Protein AF-0000000086062932 (afdb_homodimer)

pLDDT: mean 90.46, std 15.17, range [28.14, 98.88]

InterPro domains:
  IPR045397 Toxin TumE-like [PF20126] (29-138)

Nearest PDB structures (foldseek):
  3a0o-assembly1_A  TM=5.050E-01  e=3.429E+00  Agrobacterium fabrum str. C58
  3a0o-assembly1_A  TM=5.053E-01  e=3.429E+00  Agrobacterium fabrum str. C58

Foldseek 3Di:
DPPPPDPPPPPVDFAFDLVLLVVLQVVVVVDPQWDHKAFPPHPVDGPWIKTWGDPVLAPPQWDTWIWIKTAGPVLWIKIKIWTDGPPDIAIKIWTADDDPPDHRTWIQHIRPSDDTDDDPDDRDSVSVSVVVVVVVVVVRVVRVVVVVVVD/DPPPPDPPPPPVDFAFDLVLLVVLQVVVVVDPQWDHKAFPPHPVDGPWIKTWGDPVLAPPQWDTWIWIKTAGPVLWIKIKIWTDGPPDIAIKIWTADDDPPDHRTWIQHIRPSDDTDDDPDDRDSVSVSVVVVVVVVVVRVVRVVVVVVVD

Sequence (302 aa):
MPDETLPDDVPAGGRLDRTTMRTLGRRAATHPLVDSWAFEPDSISPRSLVISLDATAYPDAVDTARIDIHWFVTNDYYVHYIETRGTSRYQCRWDRHPKTDAPRTHVHPPPDAGDAEPSPLGSHHLDVLFTVLDHVSGRVETLHDEVGSSGMPDETLPDDVPAGGRLDRTTMRTLGRRAATHPLVDSWAFEPDSISPRSLVISLDATAYPDAVDTARIDIHWFVTNDYYVHYIETRGTSRYQCRWDRHPKTDAPRTHVHPPPDAGDAEPSPLGSHHLDVLFTVLDHVSGRVETLHDEVGSSG

Solvent-accessible surface area (backbone atoms only — not comparable to full-atom values): 16550 Å² total; per-residue (Å²): 127,81,75,79,63,64,60,91,78,48,71,92,69,68,58,67,27,63,69,59,47,50,50,50,42,60,57,46,56,38,34,88,58,36,66,43,61,45,42,34,88,31,82,87,62,56,71,33,38,37,36,35,40,40,47,85,71,42,56,84,72,44,65,45,40,35,36,41,36,41,45,27,71,86,50,30,35,40,39,36,39,42,33,35,33,87,93,44,67,42,24,30,33,42,38,28,47,92,47,95,87,47,66,42,30,25,27,16,47,69,52,73,37,52,73,75,39,85,41,92,63,76,63,50,65,66,61,50,52,51,53,50,51,50,51,49,53,52,49,43,52,52,53,46,49,56,55,60,65,71,100,128,81,75,78,62,63,58,91,77,49,72,93,72,69,59,69,28,62,70,59,49,50,51,51,42,61,56,44,54,39,35,88,59,36,66,43,62,46,42,32,87,32,82,88,62,57,71,32,36,35,35,37,39,38,47,86,72,41,56,85,72,45,66,44,39,36,36,40,36,42,46,28,68,86,50,32,34,39,39,36,40,43,33,34,35,88,94,44,66,41,24,30,32,42,39,28,47,93,47,95,87,48,65,42,30,26,28,16,46,70,52,73,37,51,74,76,39,84,41,90,63,77,64,53,64,66,61,49,52,50,52,52,52,50,53,48,52,52,49,45,52,53,53,46,51,57,54,61,66,72,102

Structure (mmCIF, N/CA/C/O backbone):
data_AF-0000000086062932-model_v1
#
loop_
_entity.id
_entity.type
_entity.pdbx_description
1 polymer 'Uncharacterized protein'
#
loop_
_atom_site.group_PDB
_atom_site.id
_atom_site.type_symbol
_atom_site.label_atom_id
_atom_site.label_alt_id
_atom_site.label_comp_id
_atom_site.label_asym_id
_atom_site.label_entity_id
_atom_site.label_seq_id
_atom_site.pdbx_PDB_ins_code
_atom_site.Cartn_x
_atom_site.Cartn_y
_atom_site.Cartn_z
_atom_site.occupancy
_atom_site.B_iso_or_equiv
_atom_site.auth_seq_id
_atom_site.auth_comp_id
_atom_site.auth_asym_id
_atom_site.auth_atom_id
_atom_site.pdbx_PDB_model_num
ATOM 1 N N . MET A 1 1 ? -1.755 -34.25 1.972 1 28.23 1 MET A N 1
ATOM 2 C CA . MET A 1 1 ? -1.734 -32.844 1.504 1 28.23 1 MET A CA 1
ATOM 3 C C . MET A 1 1 ? -0.396 -32.531 0.854 1 28.23 1 MET A C 1
ATOM 5 O O . MET A 1 1 ? 0.661 -32.781 1.438 1 28.23 1 MET A O 1
ATOM 9 N N . PRO A 1 2 ? -0.222 -32.562 -0.472 1 34.81 2 PRO A N 1
ATOM 10 C CA . PRO A 1 2 ? 1.111 -32.5 -1.075 1 34.81 2 PRO A CA 1
ATOM 11 C C . PRO A 1 2 ? 1.935 -31.328 -0.567 1 34.81 2 PRO A C 1
ATOM 13 O O . PRO A 1 2 ? 1.372 -30.312 -0.158 1 34.81 2 PRO A O 1
ATOM 16 N N . ASP A 1 3 ? 2.938 -31.562 0.188 1 34.97 3 ASP A N 1
ATOM 17 C CA . ASP A 1 3 ? 3.975 -30.578 0.488 1 34.97 3 ASP A CA 1
ATOM 18 C C . ASP A 1 3 ? 4.207 -29.641 -0.698 1 34.97 3 ASP A C 1
ATOM 20 O O . ASP A 1 3 ? 4.617 -30.078 -1.771 1 34.97 3 ASP A O 1
ATOM 24 N N . GLU A 1 4 ? 3.266 -28.812 -1.006 1 41.59 4 GLU A N 1
ATOM 25 C CA . GLU A 1 4 ? 3.531 -27.859 -2.082 1 41.59 4 GLU A CA 1
ATOM 26 C C . GLU A 1 4 ? 4.969 -27.344 -2.025 1 41.59 4 GLU A C 1
ATOM 28 O O . GLU A 1 4 ? 5.312 -26.547 -1.155 1 41.59 4 GLU A O 1
ATOM 33 N N . THR A 1 5 ? 5.922 -28.203 -2.209 1 42.69 5 THR A N 1
ATOM 34 C CA . THR A 1 5 ? 7.352 -27.969 -2.352 1 42.69 5 THR A CA 1
ATOM 35 C C . THR A 1 5 ? 7.613 -26.672 -3.115 1 42.69 5 THR A C 1
ATOM 37 O O . THR A 1 5 ? 6.91 -26.359 -4.078 1 42.69 5 THR A O 1
ATOM 40 N N . LEU A 1 6 ? 8.109 -25.641 -2.42 1 54.06 6 LEU A N 1
ATOM 41 C CA . LEU A 1 6 ? 8.664 -24.531 -3.18 1 54.06 6 LEU A CA 1
ATOM 42 C C . LEU A 1 6 ? 9.188 -25 -4.531 1 54.06 6 LEU A C 1
ATOM 44 O O . LEU A 1 6 ? 9.586 -26.156 -4.68 1 54.06 6 LEU A O 1
ATOM 48 N N . PRO A 1 7 ? 8.75 -24.359 -5.504 1 52.78 7 PRO A N 1
ATOM 49 C CA . PRO A 1 7 ? 9.336 -24.812 -6.77 1 52.78 7 PRO A CA 1
ATOM 50 C C . PRO A 1 7 ? 10.805 -25.203 -6.625 1 52.78 7 PRO A C 1
ATOM 52 O O . PRO A 1 7 ? 11.492 -24.734 -5.723 1 52.78 7 PRO A O 1
ATOM 55 N N . ASP A 1 8 ? 11.109 -26.312 -7.086 1 49.41 8 ASP A N 1
ATOM 56 C CA . ASP A 1 8 ? 12.453 -26.875 -7.094 1 49.41 8 ASP A CA 1
ATOM 57 C C . ASP A 1 8 ? 13.516 -25.781 -7.09 1 49.41 8 ASP A C 1
ATOM 59 O O . ASP A 1 8 ? 14.633 -26 -6.621 1 49.41 8 ASP A O 1
ATOM 63 N N . ASP A 1 9 ? 13.156 -24.547 -7.473 1 49.75 9 ASP A N 1
ATOM 64 C CA . ASP A 1 9 ? 14.195 -23.531 -7.633 1 49.75 9 ASP A CA 1
ATOM 65 C C . ASP A 1 9 ? 14.203 -22.562 -6.453 1 49.75 9 ASP A C 1
ATOM 67 O O . ASP A 1 9 ? 14.789 -21.484 -6.535 1 49.75 9 ASP A O 1
ATOM 71 N N . VAL A 1 10 ? 13.281 -22.766 -5.57 1 54.44 10 VAL A N 1
ATOM 72 C CA . VAL A 1 10 ? 13.391 -21.906 -4.395 1 54.44 10 VAL A CA 1
ATOM 73 C C . VAL A 1 10 ? 14.664 -22.25 -3.621 1 54.44 10 VAL A C 1
ATOM 75 O O . VAL A 1 10 ? 14.859 -23.391 -3.223 1 54.44 10 VAL A O 1
ATOM 78 N N . PRO A 1 11 ? 15.562 -21.438 -3.66 1 52.44 11 PRO A N 1
ATOM 79 C CA . PRO A 1 11 ? 16.766 -21.812 -2.9 1 52.44 11 PRO A CA 1
ATOM 80 C C . PRO A 1 11 ? 16.453 -22.203 -1.46 1 52.44 11 PRO A C 1
ATOM 82 O O . PRO A 1 11 ? 15.734 -21.484 -0.758 1 52.44 11 PRO A O 1
ATOM 85 N N . ALA A 1 12 ? 16.234 -23.547 -1.084 1 53.69 12 ALA A N 1
ATOM 86 C CA . ALA A 1 12 ? 15.977 -24.234 0.176 1 53.69 12 ALA A CA 1
ATOM 87 C C . ALA A 1 12 ? 16.609 -23.5 1.349 1 53.69 12 ALA A C 1
ATOM 89 O O . ALA A 1 12 ? 16.266 -23.734 2.506 1 53.69 12 ALA A O 1
ATOM 90 N N . GLY A 1 13 ? 17.234 -22.312 1.011 1 64.56 13 GLY A N 1
ATOM 91 C CA . GLY A 1 13 ? 18.078 -22.016 2.158 1 64.56 13 GLY A CA 1
ATOM 92 C C . GLY A 1 13 ? 18 -20.578 2.605 1 64.56 13 GLY A C 1
ATOM 93 O O . GLY A 1 13 ? 18.719 -20.156 3.521 1 64.56 13 GLY A O 1
ATOM 94 N N . GLY A 1 14 ? 17.125 -19.719 1.958 1 81.88 14 GLY A N 1
ATOM 95 C CA . GLY A 1 14 ? 17.25 -18.359 2.447 1 81.88 14 GLY A CA 1
ATOM 96 C C . GLY A 1 14 ? 16.344 -18.062 3.633 1 81.88 14 GLY A C 1
ATOM 97 O O . GLY A 1 14 ? 15.297 -18.703 3.795 1 81.88 14 GLY A O 1
ATOM 98 N N . ARG A 1 15 ? 16.766 -17.312 4.598 1 93.25 15 ARG A N 1
ATOM 99 C CA . ARG A 1 15 ? 15.992 -16.891 5.758 1 93.25 15 ARG A CA 1
ATOM 100 C C . ARG A 1 15 ? 14.812 -16.016 5.336 1 93.25 15 ARG A C 1
ATOM 102 O O . ARG A 1 15 ? 14.992 -15 4.668 1 93.25 15 ARG A O 1
ATOM 109 N N . LEU A 1 16 ? 13.625 -16.438 5.707 1 96.25 16 LEU A N 1
ATOM 110 C CA . LEU A 1 16 ? 12.43 -15.656 5.43 1 96.25 16 LEU A CA 1
ATOM 111 C C . LEU A 1 16 ? 12.438 -14.344 6.211 1 96.25 16 LEU A C 1
ATOM 113 O O . LEU A 1 16 ? 12.867 -14.312 7.363 1 96.25 16 LEU A O 1
ATOM 117 N N . ASP A 1 17 ? 11.992 -13.328 5.637 1 97.38 17 ASP A N 1
ATOM 118 C CA . ASP A 1 17 ? 11.789 -12.047 6.305 1 97.38 17 ASP A CA 1
ATOM 119 C C . ASP A 1 17 ? 10.367 -11.93 6.855 1 97.38 17 ASP A C 1
ATOM 121 O O . ASP A 1 17 ? 9.492 -11.352 6.215 1 97.38 17 ASP A O 1
ATOM 125 N N . ARG A 1 18 ? 10.188 -12.344 8.047 1 97.12 18 ARG A N 1
ATOM 126 C CA . ARG A 1 18 ? 8.867 -12.422 8.664 1 97.12 18 ARG A CA 1
ATOM 127 C C . ARG A 1 18 ? 8.258 -11.039 8.836 1 97.12 18 ARG A C 1
ATOM 129 O O . ARG A 1 18 ? 7.047 -10.867 8.672 1 97.12 18 ARG A O 1
ATOM 136 N N . THR A 1 19 ? 9.062 -10.125 9.188 1 96.75 19 THR A N 1
ATOM 137 C CA . THR A 1 19 ? 8.578 -8.766 9.398 1 96.75 19 THR A CA 1
ATOM 138 C C . THR A 1 19 ? 7.984 -8.195 8.117 1 96.75 19 THR A C 1
ATOM 140 O O . THR A 1 19 ? 6.879 -7.645 8.133 1 96.75 19 THR A O 1
ATOM 143 N N . THR A 1 20 ? 8.688 -8.352 7.012 1 97.62 20 THR A N 1
ATOM 144 C CA . THR A 1 20 ? 8.195 -7.883 5.719 1 97.62 20 THR A CA 1
ATOM 145 C C . THR A 1 20 ? 6.926 -8.633 5.32 1 97.62 20 THR A C 1
ATOM 147 O O . THR A 1 20 ? 5.969 -8.023 4.836 1 97.62 20 THR A O 1
ATOM 150 N N . MET A 1 21 ? 6.914 -9.883 5.523 1 98.38 21 MET A N 1
ATOM 151 C CA . MET A 1 21 ? 5.742 -10.68 5.172 1 98.38 21 MET A CA 1
ATOM 152 C C . MET A 1 21 ? 4.52 -10.234 5.965 1 98.38 21 MET A C 1
ATOM 154 O O . MET A 1 21 ? 3.414 -10.156 5.422 1 98.38 21 ME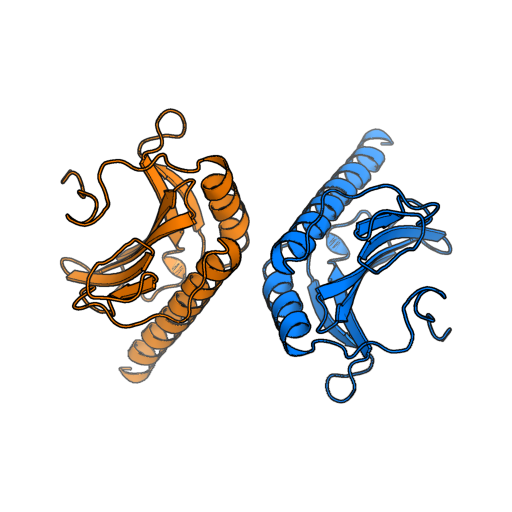T A O 1
ATOM 158 N N . ARG A 1 22 ? 4.719 -9.914 7.223 1 97.56 22 ARG A N 1
ATOM 159 C CA . ARG A 1 22 ? 3.623 -9.391 8.031 1 97.56 22 ARG A CA 1
ATOM 160 C C . ARG A 1 22 ? 3.123 -8.062 7.48 1 97.56 22 ARG A C 1
ATOM 162 O O . ARG A 1 22 ? 1.915 -7.828 7.41 1 97.56 22 ARG A O 1
ATOM 169 N N . THR A 1 23 ? 4.062 -7.266 7.094 1 97.12 23 THR A N 1
ATOM 170 C CA . THR A 1 23 ? 3.699 -5.992 6.484 1 97.12 23 THR A CA 1
ATOM 171 C C . THR A 1 23 ? 2.889 -6.215 5.211 1 97.12 23 THR A C 1
ATOM 173 O O . THR A 1 23 ? 1.871 -5.555 4.992 1 97.12 23 THR A O 1
ATOM 176 N N . LEU A 1 24 ? 3.305 -7.137 4.398 1 98.38 24 LEU A N 1
ATOM 177 C CA . LEU A 1 24 ? 2.598 -7.469 3.168 1 98.38 24 LEU A CA 1
ATOM 178 C C . LEU A 1 24 ? 1.172 -7.922 3.467 1 98.38 24 LEU A C 1
ATOM 180 O O . LEU A 1 24 ? 0.224 -7.473 2.818 1 98.38 24 LEU A O 1
ATOM 184 N N . GLY A 1 25 ? 1.035 -8.75 4.434 1 98.12 25 GLY A N 1
ATOM 185 C CA . GLY A 1 25 ? -0.288 -9.203 4.824 1 98.12 25 GLY A CA 1
ATOM 186 C C . GLY A 1 25 ? -1.2 -8.078 5.273 1 98.12 25 GLY A C 1
ATOM 187 O O . GLY A 1 25 ? -2.342 -7.98 4.816 1 98.12 25 GLY A O 1
ATOM 188 N N . ARG A 1 26 ? -0.687 -7.254 6.129 1 95.69 26 ARG A N 1
ATOM 189 C CA . ARG A 1 26 ? -1.466 -6.141 6.66 1 95.69 26 ARG A CA 1
ATOM 190 C C . ARG A 1 26 ? -1.878 -5.184 5.547 1 95.69 26 ARG A C 1
ATOM 192 O O . ARG A 1 26 ? -3.01 -4.695 5.531 1 95.69 26 ARG A O 1
ATOM 199 N N . ARG A 1 27 ? -0.987 -4.965 4.645 1 96.56 27 ARG A N 1
ATOM 200 C CA . ARG A 1 27 ? -1.291 -4.055 3.545 1 96.56 27 ARG A CA 1
ATOM 201 C C . ARG A 1 27 ? -2.27 -4.688 2.562 1 96.56 27 ARG A C 1
ATOM 203 O O . ARG A 1 27 ? -3.176 -4.02 2.061 1 96.56 27 ARG A O 1
ATOM 210 N N . ALA A 1 28 ? -2.102 -5.906 2.312 1 97.44 28 ALA A N 1
ATOM 211 C CA . ALA A 1 28 ? -3.014 -6.625 1.427 1 97.44 28 ALA A CA 1
ATOM 212 C C . ALA A 1 28 ? -4.445 -6.57 1.951 1 97.44 28 ALA A C 1
ATOM 214 O O . ALA A 1 28 ? -5.395 -6.461 1.171 1 97.44 28 ALA A O 1
ATOM 215 N N . ALA A 1 29 ? -4.617 -6.582 3.227 1 94.44 29 ALA A N 1
ATOM 216 C CA . ALA A 1 29 ? -5.926 -6.652 3.871 1 94.44 29 ALA A CA 1
ATOM 217 C C . ALA A 1 29 ? -6.766 -5.422 3.537 1 94.44 29 ALA A C 1
ATOM 219 O O . ALA A 1 29 ? -7.992 -5.449 3.656 1 94.44 29 ALA A O 1
ATOM 220 N N . THR A 1 30 ? -6.102 -4.391 3.123 1 87.94 30 THR A N 1
ATOM 221 C CA . THR A 1 30 ? -6.828 -3.168 2.805 1 87.94 30 THR A CA 1
ATOM 222 C C . THR A 1 30 ? -7.414 -3.236 1.397 1 87.94 30 THR A C 1
ATOM 224 O O . THR A 1 30 ? -8.273 -2.432 1.038 1 87.94 30 THR A O 1
ATOM 227 N N . HIS A 1 31 ? -7.004 -4.105 0.624 1 91.56 31 HIS A N 1
ATOM 228 C CA . HIS A 1 31 ? -7.473 -4.262 -0.749 1 91.56 31 HIS A CA 1
ATOM 229 C C . HIS A 1 31 ? -8.836 -4.938 -0.792 1 91.56 31 HIS A C 1
ATOM 231 O O . HIS A 1 31 ? -9.055 -5.945 -0.114 1 91.56 31 HIS A O 1
ATOM 237 N N . PRO A 1 32 ? -9.711 -4.535 -1.628 1 91.75 32 PRO A N 1
ATOM 238 C CA . PRO A 1 32 ? -11.086 -5.039 -1.621 1 91.75 32 PRO A CA 1
ATOM 239 C C . PRO A 1 32 ? -11.172 -6.512 -2.014 1 91.75 32 PRO A C 1
ATOM 241 O O . PRO A 1 32 ? -12.109 -7.203 -1.611 1 91.75 32 PRO A O 1
ATOM 244 N N . LEU A 1 33 ? -10.25 -6.98 -2.738 1 96.12 33 LEU A N 1
ATOM 245 C CA . LEU A 1 33 ? -10.305 -8.359 -3.201 1 96.12 33 LEU A CA 1
ATOM 246 C C . LEU A 1 33 ? -9.852 -9.32 -2.104 1 96.12 33 LEU A C 1
ATOM 248 O O . LEU A 1 33 ? -10.039 -10.531 -2.219 1 96.12 33 LEU A O 1
ATOM 252 N N . VAL A 1 34 ? -9.227 -8.812 -1.059 1 97.62 34 VAL A N 1
ATOM 253 C CA . VAL A 1 34 ? -8.594 -9.688 -0.076 1 97.62 34 VAL A CA 1
ATOM 254 C C . VAL A 1 34 ? -9.57 -9.984 1.062 1 97.62 34 VAL A C 1
ATOM 256 O O . VAL A 1 34 ? -10.148 -9.062 1.642 1 97.62 34 VAL A O 1
ATOM 259 N N . ASP A 1 35 ? -9.703 -11.234 1.271 1 98.31 35 ASP A N 1
ATOM 260 C CA . ASP A 1 35 ? -10.57 -11.68 2.357 1 98.31 35 ASP A CA 1
ATOM 261 C C . ASP A 1 35 ? -9.805 -11.773 3.674 1 98.31 35 ASP A C 1
ATOM 263 O O . ASP A 1 35 ? -10.281 -11.312 4.711 1 98.31 35 ASP A O 1
ATOM 267 N N . SER A 1 36 ? -8.648 -12.328 3.576 1 98.38 36 SER A N 1
ATOM 268 C CA . SER A 1 36 ? -7.84 -12.539 4.773 1 98.38 36 SER A CA 1
ATOM 269 C C . SER A 1 36 ? -6.391 -12.852 4.414 1 98.38 36 SER A C 1
ATOM 271 O O . SER A 1 36 ? -6.055 -12.992 3.238 1 98.38 36 SER A O 1
ATOM 273 N N . TRP A 1 37 ? -5.527 -12.867 5.449 1 98.62 37 TRP A N 1
ATOM 274 C CA . TRP A 1 37 ? -4.164 -13.359 5.277 1 98.62 37 TRP A CA 1
ATOM 275 C C . TRP A 1 37 ? -3.703 -14.133 6.512 1 98.62 37 TRP A C 1
ATOM 277 O O . TRP A 1 37 ? -4.211 -13.906 7.613 1 98.62 37 TRP A O 1
ATOM 287 N N . ALA A 1 38 ? -2.75 -15.055 6.266 1 98.75 38 ALA A N 1
ATOM 288 C CA . ALA A 1 38 ? -2.205 -15.828 7.379 1 98.75 38 ALA A CA 1
ATOM 289 C C . ALA A 1 38 ? -0.828 -16.391 7.035 1 98.75 38 ALA A C 1
ATOM 291 O O . ALA A 1 38 ? -0.519 -16.625 5.863 1 98.75 38 ALA A O 1
ATOM 292 N N . PHE A 1 39 ? -0.103 -16.562 8.055 1 98.19 39 PHE A N 1
ATOM 293 C CA . PHE A 1 39 ? 1.118 -17.344 7.91 1 98.19 39 PHE A CA 1
ATOM 294 C C . PHE A 1 39 ? 0.802 -18.828 7.863 1 98.19 39 PHE A C 1
ATOM 296 O O . PHE A 1 39 ? -0.059 -19.312 8.602 1 98.19 39 PHE A O 1
ATOM 303 N N . GLU A 1 40 ? 1.402 -19.516 7.008 1 96.88 40 GLU A N 1
ATOM 304 C CA . GLU A 1 40 ? 1.248 -20.969 6.93 1 96.88 40 GLU A CA 1
ATOM 305 C C . GLU A 1 40 ? 2.549 -21.672 7.289 1 96.88 40 GLU A C 1
ATOM 307 O O . GLU A 1 40 ? 3.631 -21.234 6.891 1 96.88 40 GLU A O 1
ATOM 312 N N . PRO A 1 41 ? 2.588 -22.734 7.984 1 96.06 41 PRO A N 1
ATOM 313 C CA . PRO A 1 41 ? 1.385 -23.391 8.5 1 96.06 41 PRO A CA 1
ATOM 314 C C . PRO A 1 41 ? 0.777 -22.656 9.695 1 96.06 41 PRO A C 1
ATOM 316 O O . PRO A 1 41 ? -0.396 -22.859 10.016 1 96.06 41 PRO A O 1
ATOM 319 N N . ASP A 1 42 ? 1.645 -21.859 10.43 1 94.44 42 ASP A N 1
ATOM 320 C CA . ASP A 1 42 ? 1.16 -21.062 11.547 1 94.44 42 ASP A CA 1
ATOM 321 C C . ASP A 1 42 ? 2.078 -19.875 11.812 1 94.44 42 ASP A C 1
ATOM 323 O O . ASP A 1 42 ? 3.119 -19.734 11.164 1 94.44 42 ASP A O 1
ATOM 327 N N . SER A 1 43 ? 1.626 -19.062 12.719 1 94.06 43 SER A N 1
ATOM 328 C CA . SER A 1 43 ? 2.373 -17.844 13 1 94.06 43 SER A CA 1
ATOM 329 C C . SER A 1 43 ? 3.645 -18.141 13.789 1 94.06 43 SER A C 1
ATOM 331 O O . SER A 1 43 ? 4.559 -17.312 13.836 1 94.06 43 SER A O 1
ATOM 333 N N . ILE A 1 44 ? 3.723 -19.219 14.367 1 93.94 44 ILE A N 1
ATOM 334 C CA . ILE A 1 44 ? 4.871 -19.594 15.195 1 93.94 44 ILE A CA 1
ATOM 335 C C . ILE A 1 44 ? 6.008 -20.094 14.297 1 93.94 44 ILE A C 1
ATOM 337 O O . ILE A 1 44 ? 7.172 -19.734 14.516 1 93.94 44 ILE A O 1
ATOM 341 N N . SER A 1 45 ? 5.656 -20.859 13.289 1 93.44 45 SER A N 1
ATOM 342 C CA . SER A 1 45 ? 6.625 -21.406 12.344 1 93.44 45 SER A CA 1
ATOM 343 C C . SER A 1 45 ? 6.219 -21.109 10.906 1 93.44 45 SER A C 1
ATOM 345 O O . SER A 1 45 ? 5.957 -22.031 10.133 1 93.44 45 SER A O 1
ATOM 347 N N . PRO A 1 46 ? 6.27 -19.906 10.617 1 94.69 46 PRO A N 1
ATOM 348 C CA . PRO A 1 46 ? 5.809 -19.516 9.273 1 94.69 46 PRO A CA 1
ATOM 349 C C . PRO A 1 46 ? 6.73 -20.031 8.172 1 94.69 46 PRO A C 1
ATOM 351 O O . PRO A 1 46 ? 7.953 -19.922 8.281 1 94.69 46 PRO A O 1
ATOM 354 N N . ARG A 1 47 ? 6.188 -20.562 7.203 1 94.12 47 ARG A N 1
ATOM 355 C CA . ARG A 1 47 ? 6.922 -20.969 6.008 1 94.12 47 ARG A CA 1
ATOM 356 C C . ARG A 1 47 ? 6.504 -20.125 4.801 1 94.12 47 ARG A C 1
ATOM 358 O O . ARG A 1 47 ? 7.242 -20.031 3.816 1 94.12 47 ARG A O 1
ATOM 365 N N . SER A 1 48 ? 5.301 -19.547 4.836 1 97.25 48 SER A N 1
ATOM 366 C CA . SER A 1 48 ? 4.805 -18.656 3.785 1 97.25 48 SER A CA 1
ATOM 367 C C . SER A 1 48 ? 3.713 -17.734 4.309 1 97.25 48 SER A C 1
ATOM 369 O O . SER A 1 48 ? 3.209 -17.922 5.418 1 97.25 48 SER A O 1
ATOM 371 N N . LEU A 1 49 ? 3.51 -16.672 3.59 1 98.69 49 LEU A N 1
ATOM 372 C CA . LEU A 1 49 ? 2.33 -15.828 3.738 1 98.69 49 LEU A CA 1
ATOM 373 C C . LEU A 1 49 ? 1.282 -16.17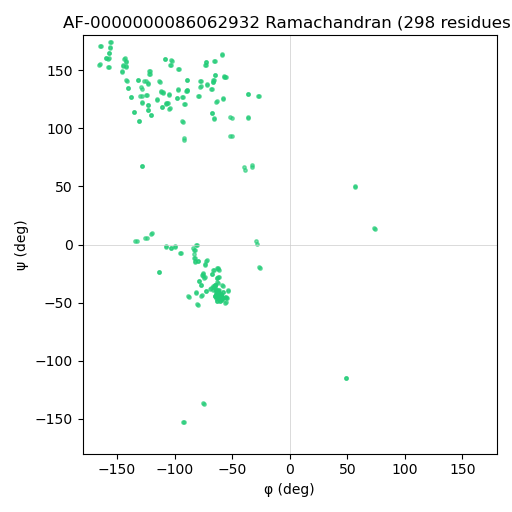2 2.684 1 98.69 49 LEU A C 1
ATOM 375 O O . LEU A 1 49 ? 1.584 -16.203 1.489 1 98.69 49 LEU A O 1
ATOM 379 N N . VAL A 1 50 ? 0.108 -16.438 3.154 1 98.81 50 VAL A N 1
ATOM 380 C CA . VAL A 1 50 ? -0.977 -16.75 2.227 1 98.81 50 VAL A CA 1
ATOM 381 C C . VAL A 1 50 ? -2.059 -15.672 2.324 1 98.81 50 VAL A C 1
ATOM 383 O O . VAL A 1 50 ? -2.557 -15.383 3.414 1 98.81 50 VAL A O 1
ATOM 386 N N . ILE A 1 51 ? -2.35 -15.117 1.245 1 98.88 51 ILE A N 1
ATOM 387 C CA . ILE A 1 51 ? -3.439 -14.156 1.112 1 98.88 51 ILE A CA 1
ATOM 388 C C . ILE A 1 51 ? -4.633 -14.82 0.426 1 98.88 51 ILE A C 1
ATOM 390 O O . ILE A 1 51 ? -4.535 -15.242 -0.729 1 98.88 51 ILE A O 1
ATOM 394 N N . SER A 1 52 ? -5.691 -14.891 1.134 1 98.88 52 SER A N 1
ATOM 395 C CA . SER A 1 52 ? -6.922 -15.445 0.573 1 98.88 52 SER A CA 1
ATOM 396 C C . SER A 1 52 ? -7.766 -14.359 -0.086 1 98.88 52 SER A C 1
ATOM 398 O O . SER A 1 52 ? -8.008 -13.305 0.507 1 98.88 52 SER A O 1
ATOM 400 N N . LEU A 1 53 ? -8.203 -14.656 -1.269 1 98.81 53 LEU A N 1
ATOM 401 C CA . LEU A 1 53 ? -9.016 -13.695 -2.006 1 98.81 53 LEU A CA 1
ATOM 402 C C . LEU A 1 53 ? -10.5 -14 -1.839 1 98.81 53 LEU A C 1
ATOM 404 O O . LEU A 1 53 ? -10.875 -15.156 -1.622 1 98.81 53 LEU A O 1
ATOM 408 N N . ASP A 1 54 ? -11.273 -13.016 -1.912 1 98.06 54 ASP A N 1
ATOM 409 C CA . ASP A 1 54 ? -12.719 -13.109 -1.726 1 98.06 54 ASP A CA 1
ATOM 410 C C . ASP A 1 54 ? -13.367 -13.891 -2.867 1 98.06 54 ASP A C 1
ATOM 412 O O . ASP A 1 54 ? -13.492 -13.375 -3.982 1 98.06 54 ASP A O 1
ATOM 416 N N . ALA A 1 55 ? -13.859 -14.953 -2.586 1 96.44 55 ALA A N 1
ATOM 417 C CA . ALA A 1 55 ? -14.453 -15.836 -3.59 1 96.44 55 ALA A CA 1
ATOM 418 C C . ALA A 1 55 ? -15.656 -15.172 -4.25 1 96.44 55 ALA A C 1
ATOM 420 O O . ALA A 1 55 ? -15.953 -15.43 -5.418 1 96.44 55 ALA A O 1
ATOM 421 N N . THR A 1 56 ? -16.328 -14.281 -3.5 1 97.12 56 THR A N 1
ATOM 422 C CA . THR A 1 56 ? -17.547 -13.664 -4.02 1 97.12 56 THR A CA 1
ATOM 423 C C . THR A 1 56 ? -17.219 -12.656 -5.109 1 97.12 56 THR A C 1
ATOM 425 O O . THR A 1 56 ? -18.094 -12.242 -5.867 1 97.12 56 THR A O 1
ATOM 428 N N . ALA A 1 57 ? -15.992 -12.352 -5.148 1 97.44 57 ALA A N 1
ATOM 429 C CA . ALA A 1 57 ? -15.562 -11.414 -6.184 1 97.44 57 ALA A CA 1
ATOM 430 C C . ALA A 1 57 ? -15.336 -12.133 -7.512 1 97.44 57 ALA A C 1
ATOM 432 O O . ALA A 1 57 ? -15.203 -11.484 -8.555 1 97.44 57 ALA A O 1
ATOM 433 N N . TYR A 1 58 ? -15.312 -13.375 -7.539 1 98 58 TYR A N 1
ATOM 434 C CA . TYR A 1 58 ? -15.07 -14.188 -8.727 1 98 58 TYR A CA 1
ATOM 435 C C . TYR A 1 58 ? -16.375 -14.781 -9.25 1 98 58 TYR A C 1
ATOM 437 O O . TYR A 1 58 ? -17.344 -14.938 -8.492 1 98 58 TYR A O 1
ATOM 445 N N . PRO A 1 59 ? -16.375 -15.07 -10.523 1 97.06 59 PRO A N 1
ATOM 446 C CA . PRO A 1 59 ? -17.5 -15.883 -11 1 97.06 59 PRO A CA 1
ATOM 447 C C . PRO A 1 59 ? -17.594 -17.234 -10.297 1 97.06 59 PRO A C 1
ATOM 449 O O . PRO A 1 59 ? -16.594 -17.734 -9.789 1 97.06 59 PRO A O 1
ATOM 452 N N . ASP A 1 60 ? -18.734 -17.875 -10.398 1 95.62 60 ASP A N 1
ATOM 453 C CA . ASP A 1 60 ? -19.047 -19.109 -9.695 1 95.62 60 ASP A CA 1
ATOM 454 C C . ASP A 1 60 ? -18.094 -20.234 -10.109 1 95.62 60 ASP A C 1
ATOM 456 O O . ASP A 1 60 ? -17.844 -21.156 -9.336 1 95.62 60 ASP A O 1
ATOM 460 N N . ALA A 1 61 ? -17.609 -20.156 -11.25 1 94.94 61 ALA A N 1
ATOM 461 C CA . ALA A 1 61 ? -16.766 -21.219 -11.789 1 94.94 61 ALA A CA 1
ATOM 462 C C . ALA A 1 61 ? -15.453 -21.312 -11.016 1 94.94 61 ALA A C 1
ATOM 464 O O . ALA A 1 61 ? -14.758 -22.328 -11.078 1 94.94 61 ALA A O 1
ATOM 465 N N . VAL A 1 62 ? -15.07 -20.219 -10.344 1 97.69 62 VAL A N 1
ATOM 466 C CA . VAL A 1 62 ? -13.844 -20.219 -9.555 1 97.69 62 VAL A CA 1
ATOM 467 C C . VAL A 1 62 ? -14.156 -20.641 -8.117 1 97.69 62 VAL A C 1
ATOM 469 O O . VAL A 1 62 ? -14.93 -19.984 -7.426 1 97.69 62 VAL A O 1
ATOM 472 N N . ASP A 1 63 ? -13.539 -21.688 -7.684 1 97.88 63 ASP A N 1
ATOM 473 C CA . ASP A 1 63 ? -13.781 -22.203 -6.34 1 97.88 63 ASP A CA 1
ATOM 474 C C . ASP A 1 63 ? -13.016 -21.406 -5.293 1 97.88 63 ASP A C 1
ATOM 476 O O . ASP A 1 63 ? -13.578 -21 -4.273 1 97.88 63 ASP A O 1
ATOM 480 N N . THR A 1 64 ? -11.742 -21.281 -5.547 1 98.31 64 THR A N 1
ATOM 481 C CA . THR A 1 64 ? -10.898 -20.547 -4.613 1 98.31 64 THR A CA 1
ATOM 482 C C . THR A 1 64 ? -9.812 -19.781 -5.363 1 98.31 64 THR A C 1
ATOM 484 O O . THR A 1 64 ? -9.461 -20.125 -6.496 1 98.31 64 THR A O 1
ATOM 487 N N . ALA A 1 65 ? -9.367 -18.766 -4.816 1 98.69 65 ALA A N 1
ATOM 488 C CA . ALA A 1 65 ? -8.234 -17.984 -5.309 1 98.69 65 ALA A CA 1
ATOM 489 C C . ALA A 1 65 ? -7.367 -17.484 -4.156 1 98.69 65 ALA A C 1
ATOM 491 O O . ALA A 1 65 ? -7.891 -17.078 -3.111 1 98.69 65 ALA A O 1
ATOM 492 N N . ARG A 1 66 ? -6.043 -17.5 -4.348 1 98.81 66 ARG A N 1
ATOM 493 C CA . ARG A 1 66 ? -5.129 -17.062 -3.293 1 98.81 66 ARG A CA 1
ATOM 494 C C . ARG A 1 66 ? -3.791 -16.625 -3.875 1 98.81 66 ARG A C 1
ATOM 496 O O . ARG A 1 66 ? -3.492 -16.891 -5.039 1 98.81 66 ARG A O 1
ATOM 503 N N . ILE A 1 67 ? -3.037 -15.953 -3.107 1 98.81 67 ILE A N 1
ATOM 504 C CA . ILE A 1 67 ? -1.66 -15.57 -3.4 1 98.81 67 ILE A CA 1
ATOM 505 C C . ILE A 1 67 ? -0.733 -16.094 -2.311 1 98.81 67 ILE A C 1
ATOM 507 O O . ILE A 1 67 ? -0.917 -15.797 -1.129 1 98.81 67 ILE A O 1
ATOM 511 N N . ASP A 1 68 ? 0.201 -16.906 -2.625 1 98.62 68 ASP A N 1
ATOM 512 C CA . ASP A 1 68 ? 1.237 -17.391 -1.716 1 98.62 68 ASP A CA 1
ATOM 513 C C . ASP A 1 68 ? 2.52 -16.562 -1.866 1 98.62 68 ASP A C 1
ATOM 515 O O . ASP A 1 68 ? 3.021 -16.391 -2.979 1 98.62 68 ASP A O 1
ATOM 519 N N . ILE A 1 69 ? 3.072 -16.188 -0.797 1 98.56 69 ILE A N 1
ATOM 520 C CA . ILE A 1 69 ? 4.25 -15.328 -0.861 1 98.56 69 ILE A CA 1
ATOM 521 C C . ILE A 1 69 ? 5.363 -15.906 0.007 1 98.56 69 ILE A C 1
ATOM 523 O O . ILE A 1 69 ? 5.137 -16.25 1.171 1 98.56 69 ILE A O 1
ATOM 527 N N . HIS A 1 70 ? 6.512 -16.078 -0.5 1 97.88 70 HIS A N 1
ATOM 528 C CA . HIS A 1 70 ? 7.789 -16.25 0.186 1 97.88 70 HIS A CA 1
ATOM 529 C C . HIS A 1 70 ? 8.695 -15.031 -0.017 1 97.88 70 HIS A C 1
ATOM 531 O O . HIS A 1 70 ? 9.016 -14.68 -1.153 1 97.88 70 HIS A O 1
ATOM 537 N N . TRP A 1 71 ? 9.008 -14.43 1.032 1 97.62 71 TRP A N 1
ATOM 538 C CA . TRP A 1 71 ? 9.867 -13.25 0.964 1 97.62 71 TRP A CA 1
ATOM 539 C C . TRP A 1 71 ? 11.094 -13.43 1.853 1 97.62 71 TRP A C 1
ATOM 541 O O . TRP A 1 71 ? 10.969 -13.711 3.045 1 97.62 71 TRP A O 1
ATOM 551 N N . PHE A 1 72 ? 12.234 -13.227 1.332 1 96.88 72 PHE A N 1
ATOM 552 C CA . PHE A 1 72 ? 13.477 -13.516 2.045 1 96.88 72 PHE A CA 1
ATOM 553 C C . PHE A 1 72 ? 14.18 -12.227 2.447 1 96.88 72 PHE A C 1
ATOM 555 O O . PHE A 1 72 ? 13.938 -11.164 1.859 1 96.88 72 PHE A O 1
ATOM 562 N N . VAL A 1 73 ? 15.055 -12.312 3.416 1 96.56 73 VAL A N 1
ATOM 563 C CA . VAL A 1 73 ? 15.789 -11.18 3.953 1 96.56 73 VAL A CA 1
ATOM 564 C C . VAL A 1 73 ? 16.656 -10.562 2.859 1 96.56 73 VAL A C 1
ATOM 566 O O . VAL A 1 73 ? 16.938 -9.359 2.879 1 96.56 73 VAL A O 1
ATOM 569 N N . THR A 1 74 ? 17 -11.25 1.802 1 94.69 74 THR A N 1
ATOM 570 C CA . THR A 1 74 ? 17.828 -10.789 0.684 1 94.69 74 THR A CA 1
ATOM 571 C C . THR A 1 74 ? 16.984 -10.008 -0.317 1 94.69 74 THR A C 1
ATOM 573 O O . THR A 1 74 ? 17.484 -9.539 -1.338 1 94.69 74 THR A O 1
ATOM 576 N N . ASN A 1 75 ? 15.695 -9.945 -0.106 1 95.19 75 ASN A N 1
ATOM 577 C CA . ASN A 1 75 ? 14.703 -9.312 -0.974 1 95.19 75 ASN A CA 1
ATOM 578 C C . ASN A 1 75 ? 14.445 -10.148 -2.225 1 95.19 75 ASN A C 1
ATOM 580 O O . ASN A 1 75 ? 13.938 -9.641 -3.225 1 95.19 75 ASN A O 1
ATOM 584 N N . ASP A 1 76 ? 14.906 -11.367 -2.193 1 95.69 76 ASP A N 1
ATOM 585 C CA . ASP A 1 76 ? 14.391 -12.352 -3.139 1 95.69 76 ASP A CA 1
ATOM 586 C C . ASP A 1 76 ? 12.969 -12.773 -2.768 1 95.69 76 ASP A C 1
ATOM 588 O O . ASP A 1 76 ? 12.562 -12.648 -1.61 1 95.69 76 ASP A O 1
ATOM 592 N N . TYR A 1 77 ? 12.234 -13.211 -3.779 1 97.38 77 TYR A N 1
ATOM 593 C CA . TYR A 1 77 ? 10.852 -13.547 -3.426 1 97.38 77 TYR A CA 1
ATOM 594 C C . TYR A 1 77 ? 10.242 -14.484 -4.461 1 97.38 77 TYR A C 1
ATOM 596 O O . TYR A 1 77 ? 10.734 -14.586 -5.586 1 97.38 77 TYR A O 1
ATOM 604 N N . TYR A 1 78 ? 9.18 -15.141 -4.004 1 96.62 78 TYR A N 1
ATOM 605 C CA . TYR A 1 78 ? 8.211 -15.883 -4.809 1 96.62 78 TYR A CA 1
ATOM 606 C C . TYR A 1 78 ? 6.789 -15.453 -4.488 1 96.62 78 TYR A C 1
ATOM 608 O O . TYR A 1 78 ? 6.371 -15.477 -3.326 1 96.62 78 TYR A O 1
ATOM 616 N N . VAL A 1 79 ? 6.117 -15.016 -5.461 1 98.44 79 VAL A N 1
ATOM 617 C CA . VAL A 1 79 ? 4.711 -14.648 -5.324 1 98.44 79 VAL A CA 1
ATOM 618 C C . VAL A 1 79 ? 3.873 -15.453 -6.316 1 98.44 79 VAL A C 1
ATOM 620 O O . VAL A 1 79 ? 4 -15.281 -7.531 1 98.44 79 VAL A O 1
ATOM 623 N N . HIS A 1 80 ? 3.027 -16.266 -5.773 1 98.56 80 HIS A N 1
ATOM 624 C CA . HIS A 1 80 ? 2.314 -17.25 -6.57 1 98.56 80 HIS A CA 1
ATOM 625 C C . HIS A 1 80 ? 0.805 -17.062 -6.473 1 98.56 80 HIS A C 1
ATOM 627 O O . HIS A 1 80 ? 0.223 -17.188 -5.395 1 98.56 80 HIS A O 1
ATOM 633 N N . TYR A 1 81 ? 0.216 -16.656 -7.566 1 98.69 81 TYR A N 1
ATOM 634 C CA . TYR A 1 81 ? -1.236 -16.578 -7.672 1 98.69 81 TYR A CA 1
ATOM 635 C C . TYR A 1 81 ? -1.825 -17.891 -8.18 1 98.69 81 TYR A C 1
ATOM 637 O O . TYR A 1 81 ? -1.367 -18.438 -9.18 1 98.69 81 TYR A O 1
ATOM 645 N N . ILE A 1 82 ? -2.883 -18.359 -7.512 1 98.56 82 ILE A N 1
ATOM 646 C CA . ILE A 1 82 ? -3.484 -19.641 -7.844 1 98.56 82 ILE A CA 1
ATOM 647 C C . ILE A 1 82 ? -5.008 -19.531 -7.816 1 98.56 82 ILE A C 1
ATOM 649 O O . ILE A 1 82 ? -5.582 -19.094 -6.816 1 98.56 82 ILE A O 1
ATOM 653 N N . GLU A 1 83 ? -5.613 -19.922 -8.852 1 98.06 83 GLU A N 1
ATOM 654 C CA . GLU A 1 83 ? -7.055 -20.125 -8.953 1 98.06 83 GLU A CA 1
ATOM 655 C C . GLU A 1 83 ? -7.395 -21.609 -9.109 1 98.06 83 GLU A C 1
ATOM 657 O O . GLU A 1 83 ? -6.801 -22.312 -9.945 1 98.06 83 GLU A O 1
ATOM 662 N N . THR A 1 84 ? -8.297 -22.031 -8.352 1 98.06 84 THR A N 1
ATOM 663 C CA . THR A 1 84 ? -8.75 -23.406 -8.508 1 98.06 84 THR A CA 1
ATOM 664 C C . THR A 1 84 ? -10.156 -23.438 -9.086 1 98.06 84 THR A C 1
ATOM 666 O O . THR A 1 84 ? -11.039 -22.703 -8.648 1 98.06 84 THR A O 1
ATOM 669 N N . ARG A 1 85 ? -10.328 -24.25 -10.094 1 95.44 85 ARG A N 1
ATOM 670 C CA . ARG A 1 85 ? -11.594 -24.516 -10.766 1 95.44 85 ARG A CA 1
ATOM 671 C C . ARG A 1 85 ? -11.82 -26.016 -10.914 1 95.44 85 ARG A C 1
ATOM 673 O O . ARG A 1 85 ? -11.312 -26.641 -11.852 1 95.44 85 ARG A O 1
ATOM 680 N N . GLY A 1 86 ? -12.75 -26.484 -10.078 1 94.69 86 GLY A N 1
ATOM 681 C CA . GLY A 1 86 ? -12.836 -27.938 -10.086 1 94.69 86 GLY A CA 1
ATOM 682 C C . GLY A 1 86 ? -11.484 -28.609 -9.945 1 94.69 86 GLY A C 1
ATOM 683 O O . GLY A 1 86 ? -10.781 -28.406 -8.953 1 94.69 86 GLY A O 1
ATOM 684 N N . THR A 1 87 ? -11.047 -29.312 -10.945 1 94.62 87 THR A N 1
ATOM 685 C CA . THR A 1 87 ? -9.781 -30.031 -10.898 1 94.62 87 THR A CA 1
ATOM 686 C C . THR A 1 87 ? -8.688 -29.25 -11.617 1 94.62 87 THR A C 1
ATOM 688 O O . THR A 1 87 ? -7.527 -29.672 -11.641 1 94.62 87 THR A O 1
ATOM 691 N N . SER A 1 88 ? -9.008 -28.141 -12.188 1 96 88 SER A N 1
ATOM 692 C CA . SER A 1 88 ? -8.055 -27.344 -12.945 1 96 88 SER A CA 1
ATOM 693 C C . SER A 1 88 ? -7.566 -26.141 -12.141 1 96 88 SER A C 1
ATOM 695 O O . SER A 1 88 ? -8.195 -25.75 -11.156 1 96 88 SER A O 1
ATOM 697 N N . ARG A 1 89 ? -6.406 -25.719 -12.609 1 96.94 89 ARG A N 1
ATOM 698 C CA . ARG A 1 89 ? -5.84 -24.547 -11.945 1 96.94 89 ARG A CA 1
ATOM 699 C C . ARG A 1 89 ? -5.387 -23.5 -12.961 1 96.94 89 ARG A C 1
ATOM 701 O O . ARG A 1 89 ? -4.965 -23.844 -14.062 1 96.94 89 ARG A O 1
ATOM 708 N N . TYR A 1 90 ? -5.59 -22.312 -12.672 1 97.81 90 TYR A N 1
ATOM 709 C CA . TYR A 1 90 ? -4.988 -21.156 -13.32 1 97.81 90 TYR A CA 1
ATOM 710 C C . TYR A 1 90 ? -3.957 -20.5 -12.414 1 97.81 90 TYR A C 1
ATOM 712 O O . TYR A 1 90 ? -4.25 -20.172 -11.258 1 97.81 90 TYR A O 1
ATOM 720 N N . GLN A 1 91 ? -2.725 -20.406 -12.867 1 98 91 GLN A N 1
ATOM 721 C CA . GLN A 1 91 ? -1.702 -19.906 -11.945 1 98 91 GLN A CA 1
ATOM 722 C C . GLN A 1 91 ? -0.65 -19.094 -12.688 1 98 91 GLN A C 1
ATOM 724 O O . GLN A 1 91 ? -0.419 -19.297 -13.883 1 98 91 GLN A O 1
ATOM 729 N N . CYS A 1 92 ? -0.072 -18.141 -12.086 1 97.81 92 CYS A N 1
ATOM 730 C CA . CYS A 1 92 ? 1.119 -17.406 -12.492 1 97.81 92 CYS A CA 1
ATOM 731 C C . CYS A 1 92 ? 1.991 -17.062 -11.289 1 97.81 92 CYS A C 1
ATOM 733 O O . CYS A 1 92 ? 1.525 -17.109 -10.148 1 97.81 92 CYS A O 1
ATOM 735 N N . ARG A 1 93 ? 3.277 -16.828 -11.531 1 97.81 93 ARG A N 1
ATOM 736 C CA . ARG A 1 93 ? 4.223 -16.641 -10.438 1 97.81 93 ARG A CA 1
ATOM 737 C C . ARG A 1 93 ? 5.223 -15.531 -10.766 1 97.81 93 ARG A C 1
ATOM 739 O O . ARG A 1 93 ? 5.703 -15.438 -11.898 1 97.81 93 ARG A O 1
ATOM 746 N N . TRP A 1 94 ? 5.465 -14.68 -9.859 1 97.44 94 TRP A N 1
ATOM 747 C CA . TRP A 1 94 ? 6.516 -13.672 -9.93 1 97.44 94 TRP A CA 1
ATOM 748 C C . TRP A 1 94 ? 7.688 -14.031 -9.023 1 97.44 94 TRP A C 1
ATOM 750 O O . TRP A 1 94 ? 7.516 -14.164 -7.809 1 97.44 94 TRP A O 1
ATOM 760 N N . ASP A 1 95 ? 8.836 -14.156 -9.586 1 95.12 95 ASP A N 1
ATOM 761 C CA . ASP A 1 95 ? 10.016 -14.602 -8.852 1 95.12 95 ASP A CA 1
ATOM 762 C C . ASP A 1 95 ? 11.133 -13.562 -8.922 1 95.12 95 ASP A C 1
ATOM 764 O O . ASP A 1 95 ? 11.273 -12.859 -9.93 1 95.12 95 ASP A O 1
ATOM 768 N N . ARG A 1 96 ? 11.836 -13.5 -7.902 1 96.19 96 ARG A N 1
ATOM 769 C CA . ARG A 1 96 ? 13.141 -12.836 -7.875 1 96.19 96 ARG A CA 1
ATOM 770 C C . ARG A 1 96 ? 14.172 -13.688 -7.148 1 96.19 96 ARG A C 1
ATOM 772 O O . ARG A 1 96 ? 14.055 -13.922 -5.941 1 96.19 96 ARG A O 1
ATOM 779 N N . HIS A 1 97 ? 15.117 -14.148 -7.781 1 93.19 97 HIS A N 1
ATOM 780 C CA . HIS A 1 97 ? 16.234 -14.922 -7.258 1 93.19 97 HIS A CA 1
ATOM 781 C C . HIS A 1 97 ? 17.375 -14.992 -8.266 1 93.19 97 HIS A C 1
ATOM 783 O O . HIS A 1 97 ? 17.172 -14.773 -9.461 1 93.19 97 HIS A O 1
ATOM 789 N N . PRO A 1 98 ? 18.547 -15.195 -7.719 1 87.56 98 PRO A N 1
ATOM 790 C CA . PRO A 1 98 ? 19.672 -15.305 -8.656 1 87.56 98 PRO A CA 1
ATOM 791 C C . PRO A 1 98 ? 19.484 -16.422 -9.672 1 87.56 98 PRO A C 1
ATOM 793 O O . PRO A 1 98 ? 19.078 -17.531 -9.312 1 87.56 98 PRO A O 1
ATOM 796 N N . LYS A 1 99 ? 19.578 -16.094 -10.852 1 81.06 99 LYS A N 1
ATOM 797 C CA . LYS A 1 99 ? 19.609 -17.062 -11.945 1 81.06 99 LYS A CA 1
ATOM 798 C C . LYS A 1 99 ? 20.859 -16.859 -12.812 1 81.06 99 LYS A C 1
ATOM 800 O O . LYS A 1 99 ? 21.328 -15.734 -12.984 1 81.06 99 LYS A O 1
ATOM 805 N N . THR A 1 100 ? 21.391 -17.906 -13.203 1 72.69 100 THR A N 1
ATOM 806 C CA . THR A 1 100 ? 22.594 -17.844 -14.023 1 72.69 100 THR A CA 1
ATOM 807 C C . THR A 1 100 ? 22.25 -17.391 -15.445 1 72.69 100 THR A C 1
ATOM 809 O O . THR A 1 100 ? 23.016 -16.656 -16.062 1 72.69 100 THR A O 1
ATOM 812 N N . ASP A 1 101 ? 21.109 -17.641 -15.914 1 74.56 101 ASP A N 1
ATOM 813 C CA . ASP A 1 101 ? 20.844 -17.469 -17.328 1 74.56 101 ASP A CA 1
ATOM 814 C C . ASP A 1 101 ? 19.641 -16.547 -17.562 1 74.56 101 ASP A C 1
ATOM 816 O O . ASP A 1 101 ? 19.125 -16.453 -18.672 1 74.56 101 ASP A O 1
ATOM 820 N N . ALA A 1 102 ? 19.156 -16.016 -16.547 1 72.69 102 ALA A N 1
ATOM 821 C CA . ALA A 1 102 ? 17.969 -15.172 -16.688 1 72.69 102 ALA A CA 1
ATOM 822 C C . ALA A 1 102 ? 18.031 -13.984 -15.727 1 72.69 102 ALA A C 1
ATOM 824 O O . ALA A 1 102 ? 18.781 -14.008 -14.75 1 72.69 102 ALA A O 1
ATOM 825 N N . PRO A 1 103 ? 17.234 -13.008 -16.078 1 85.75 103 PRO A N 1
ATOM 826 C CA . PRO A 1 103 ? 17.156 -11.898 -15.133 1 85.75 103 PRO A CA 1
ATOM 827 C C . PRO A 1 103 ? 16.734 -12.336 -13.734 1 85.75 103 PRO A C 1
ATOM 829 O O . PRO A 1 103 ? 15.914 -13.25 -13.594 1 85.75 103 PRO A O 1
ATOM 832 N N . ARG A 1 104 ? 17.266 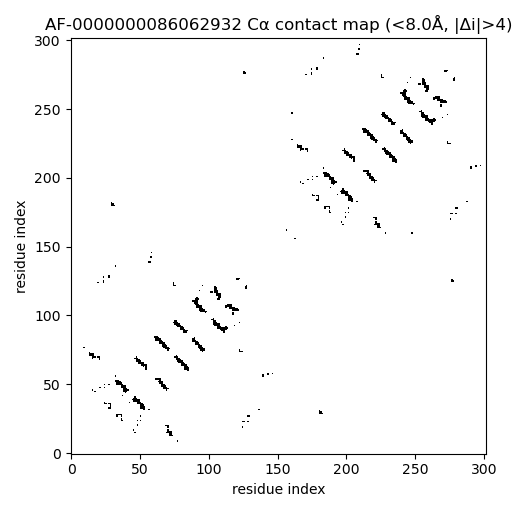-11.719 -12.82 1 91.56 104 ARG A N 1
ATOM 833 C CA . ARG A 1 104 ? 16.984 -12.008 -11.414 1 91.56 104 ARG A CA 1
ATOM 834 C C . ARG A 1 104 ? 15.484 -11.969 -11.133 1 91.56 104 ARG A C 1
ATOM 836 O O . ARG A 1 104 ? 14.969 -12.812 -10.391 1 91.56 104 ARG A O 1
ATOM 843 N N . THR A 1 105 ? 14.883 -11.039 -11.742 1 94.75 105 THR A N 1
ATOM 844 C CA . THR A 1 105 ? 13.438 -10.898 -11.578 1 94.75 105 THR A CA 1
ATOM 845 C C . THR A 1 105 ? 12.703 -11.391 -12.82 1 94.75 105 THR A C 1
ATOM 847 O O . THR A 1 105 ? 13.023 -10.992 -13.938 1 94.75 105 THR A O 1
ATOM 850 N N . HIS A 1 106 ? 11.75 -12.211 -12.711 1 95.62 106 HIS A N 1
ATOM 851 C CA . HIS A 1 106 ? 11.031 -12.781 -13.852 1 95.62 106 HIS A CA 1
ATOM 852 C C . HIS A 1 106 ? 9.633 -13.242 -13.453 1 95.62 106 HIS A C 1
ATOM 854 O O . HIS A 1 106 ? 9.305 -13.266 -12.266 1 95.62 106 HIS A O 1
ATOM 860 N N . VAL A 1 107 ? 8.852 -13.562 -14.484 1 96.5 107 VAL A N 1
ATOM 861 C CA . VAL A 1 107 ? 7.473 -14 -14.281 1 96.5 107 VAL A CA 1
ATOM 862 C C . VAL A 1 107 ? 7.227 -15.312 -15.031 1 96.5 107 VAL A C 1
ATOM 864 O O . VAL A 1 107 ? 7.699 -15.484 -16.156 1 96.5 107 VAL A O 1
ATOM 867 N N . HIS A 1 108 ? 6.617 -16.219 -14.383 1 96.12 108 HIS A N 1
ATOM 868 C CA . HIS A 1 108 ? 6.023 -17.391 -15.008 1 96.12 108 HIS A CA 1
ATOM 869 C C . HIS A 1 108 ? 4.559 -17.156 -15.352 1 96.12 108 HIS A C 1
ATOM 871 O O . HIS A 1 108 ? 3.705 -17.109 -14.469 1 96.12 108 HIS A O 1
ATOM 877 N N . PRO A 1 109 ? 4.242 -16.969 -16.609 1 97.19 109 PRO A N 1
ATOM 878 C CA . PRO A 1 109 ? 2.924 -16.469 -17.016 1 97.19 109 PRO A CA 1
ATOM 879 C C . PRO A 1 109 ? 1.826 -17.516 -16.844 1 97.19 109 PRO A C 1
ATOM 881 O O . PRO A 1 109 ? 2.121 -18.703 -16.703 1 97.19 109 PRO A O 1
ATOM 884 N N . PRO A 1 110 ? 0.566 -17.031 -16.719 1 96.75 110 PRO A N 1
ATOM 885 C CA . PRO A 1 110 ? -0.578 -17.953 -16.734 1 96.75 110 PRO A CA 1
ATOM 886 C C . PRO A 1 110 ? -0.764 -18.641 -18.078 1 96.75 110 PRO A C 1
ATOM 888 O O . PRO A 1 110 ? -0.261 -18.172 -19.094 1 96.75 110 PRO A O 1
ATOM 891 N N . PRO A 1 111 ? -1.484 -19.859 -18.094 1 96.94 111 PRO A N 1
ATOM 892 C CA . PRO A 1 111 ? -2.303 -20.391 -17 1 96.94 111 PRO A CA 1
ATOM 893 C C . PRO A 1 111 ? -1.543 -21.375 -16.109 1 96.94 111 PRO A C 1
ATOM 895 O O . PRO A 1 111 ? -2.045 -21.781 -15.062 1 96.94 111 PRO A O 1
ATOM 898 N N . ASP A 1 112 ? -0.324 -21.75 -16.484 1 96.38 112 ASP A N 1
ATOM 899 C CA . ASP A 1 112 ? 0.31 -22.875 -15.805 1 96.38 112 ASP A CA 1
ATOM 900 C C . ASP A 1 112 ? 1.618 -22.453 -15.141 1 96.38 112 ASP A C 1
ATOM 902 O O . ASP A 1 112 ? 2.379 -23.297 -14.656 1 96.38 112 ASP A O 1
ATOM 906 N N . ALA A 1 113 ? 1.876 -21.172 -15.109 1 96.31 113 ALA A N 1
ATOM 907 C CA . ALA A 1 113 ? 3.156 -20.703 -14.594 1 96.31 113 ALA A CA 1
ATOM 908 C C . ALA A 1 113 ? 4.32 -21.328 -15.344 1 96.31 113 ALA A C 1
ATOM 910 O O . ALA A 1 113 ? 5.246 -21.875 -14.734 1 96.31 113 ALA A O 1
ATOM 911 N N . GLY A 1 114 ? 4.211 -21.25 -16.625 1 94.12 114 GLY A N 1
ATOM 912 C CA . GLY A 1 114 ? 5.16 -21.938 -17.484 1 94.12 114 GLY A CA 1
ATOM 913 C C . GLY A 1 114 ? 6.516 -21.25 -17.547 1 94.12 114 GLY A C 1
ATOM 914 O O . GLY A 1 114 ? 7.023 -20.781 -16.516 1 94.12 114 GLY A O 1
ATOM 915 N N . ASP A 1 115 ? 7.082 -21.125 -18.656 1 92.81 115 ASP A N 1
ATOM 916 C CA . ASP A 1 115 ? 8.438 -20.625 -18.828 1 92.81 115 ASP A CA 1
ATOM 917 C C . ASP A 1 115 ? 8.555 -19.172 -18.391 1 92.81 115 ASP A C 1
ATOM 919 O O . ASP A 1 115 ? 7.668 -18.359 -18.672 1 92.81 115 ASP A O 1
ATOM 923 N N . ALA A 1 116 ? 9.688 -18.875 -17.859 1 92.88 116 ALA A N 1
ATOM 924 C CA . ALA A 1 116 ? 9.953 -17.562 -17.266 1 92.88 116 ALA A CA 1
ATOM 925 C C . ALA A 1 116 ? 10.086 -16.5 -18.344 1 92.88 116 ALA A C 1
ATOM 927 O O . ALA A 1 116 ? 10.695 -16.734 -19.391 1 92.88 116 ALA A O 1
ATOM 928 N N . GLU A 1 117 ? 9.484 -15.352 -18.094 1 94.25 117 GLU A N 1
ATOM 929 C CA . GLU A 1 117 ? 9.648 -14.141 -18.875 1 94.25 117 GLU A CA 1
ATOM 930 C C . GLU A 1 117 ? 10.164 -12.984 -18.031 1 94.25 117 GLU A C 1
ATOM 932 O O . GLU A 1 117 ? 9.906 -12.93 -16.828 1 94.25 117 GLU A O 1
ATOM 937 N N . PRO A 1 118 ? 10.898 -12.125 -18.625 1 93.19 118 PRO A N 1
ATOM 938 C CA . PRO A 1 118 ? 11.391 -10.984 -17.859 1 93.19 118 PRO A CA 1
ATOM 939 C C . PRO A 1 118 ? 10.273 -10.188 -17.188 1 93.19 118 PRO A C 1
ATOM 941 O O . PRO A 1 118 ? 9.195 -10.039 -17.766 1 93.19 118 PRO A O 1
ATOM 944 N N . SER A 1 119 ? 10.555 -9.703 -16.047 1 93.44 119 SER A N 1
ATOM 945 C CA . SER A 1 119 ? 9.617 -8.883 -15.289 1 93.44 119 SER A CA 1
ATOM 946 C C . SER A 1 119 ? 10.219 -7.52 -14.953 1 93.44 119 SER A C 1
ATOM 948 O O . SER A 1 119 ? 11.391 -7.434 -14.562 1 93.44 119 SER A O 1
ATOM 950 N N . PRO A 1 120 ? 9.438 -6.5 -15.07 1 90.88 120 PRO A N 1
ATOM 951 C CA . PRO A 1 120 ? 9.945 -5.176 -14.703 1 90.88 120 PRO A CA 1
ATOM 952 C C . PRO A 1 120 ? 9.906 -4.922 -13.195 1 90.88 120 PRO A C 1
ATOM 954 O O . PRO A 1 120 ? 10.352 -3.871 -12.727 1 90.88 120 PRO A O 1
ATOM 957 N N . LEU A 1 121 ? 9.422 -5.895 -12.43 1 93.62 121 LEU A N 1
ATOM 958 C CA . LEU A 1 121 ? 9.266 -5.699 -10.992 1 93.62 121 LEU A CA 1
ATOM 959 C C . LEU A 1 121 ? 10.625 -5.562 -10.312 1 93.62 121 LEU A C 1
ATOM 961 O O . LEU A 1 121 ? 11.586 -6.223 -10.703 1 93.62 121 LEU A O 1
ATOM 965 N N . GLY A 1 122 ? 10.703 -4.66 -9.367 1 92.56 122 GLY A N 1
ATOM 966 C CA . GLY A 1 122 ? 11.891 -4.512 -8.539 1 92.56 122 GLY A CA 1
ATOM 967 C C . GLY A 1 122 ? 11.836 -5.32 -7.258 1 92.56 122 GLY A C 1
ATOM 968 O O . GLY A 1 122 ? 11.219 -6.383 -7.215 1 92.56 122 GLY A O 1
ATOM 969 N N . SER A 1 123 ? 12.586 -4.781 -6.211 1 94.25 123 SER A N 1
ATOM 970 C CA . SER A 1 123 ? 12.727 -5.547 -4.977 1 94.25 123 SER A CA 1
ATOM 971 C C . SER A 1 123 ? 11.898 -4.941 -3.848 1 94.25 123 SER A C 1
ATOM 973 O O . SER A 1 123 ? 11.875 -5.473 -2.736 1 94.25 123 SER A O 1
ATOM 975 N N . HIS A 1 124 ? 11.25 -3.863 -4.121 1 95.62 124 HIS A N 1
ATOM 976 C CA . HIS A 1 124 ? 10.5 -3.279 -3.02 1 95.62 124 HIS A CA 1
ATOM 977 C C . HIS A 1 124 ? 9.188 -4.023 -2.793 1 95.62 124 HIS A C 1
ATOM 979 O O . HIS A 1 124 ? 8.344 -4.094 -3.689 1 95.62 124 HIS A O 1
ATOM 985 N N . HIS A 1 125 ? 8.922 -4.438 -1.647 1 97.88 125 HIS A N 1
ATOM 986 C CA . HIS A 1 125 ? 7.898 -5.422 -1.319 1 97.88 125 HIS A CA 1
ATOM 987 C C . HIS A 1 125 ? 6.504 -4.871 -1.594 1 97.88 125 HIS A C 1
ATOM 989 O O . HIS A 1 125 ? 5.641 -5.582 -2.115 1 97.88 125 HIS A O 1
ATOM 995 N N . LEU A 1 126 ? 6.258 -3.635 -1.368 1 97.31 126 LEU A N 1
ATOM 996 C CA . LEU A 1 126 ? 4.918 -3.092 -1.578 1 97.31 126 LEU A CA 1
ATOM 997 C C . LEU A 1 126 ? 4.645 -2.881 -3.062 1 97.31 126 LEU A C 1
ATOM 999 O O . LEU A 1 126 ? 3.506 -3.031 -3.516 1 97.31 126 LEU A O 1
ATOM 1003 N N . ASP A 1 127 ? 5.684 -2.506 -3.801 1 96.38 127 ASP A N 1
ATOM 1004 C CA . ASP A 1 127 ? 5.527 -2.443 -5.25 1 96.38 127 ASP A CA 1
ATOM 1005 C C . ASP A 1 127 ? 5.121 -3.803 -5.816 1 96.38 127 ASP A C 1
ATOM 1007 O O . ASP A 1 127 ? 4.227 -3.889 -6.66 1 96.38 127 ASP A O 1
ATOM 1011 N N . VAL A 1 128 ? 5.809 -4.777 -5.363 1 97.88 128 VAL A N 1
ATOM 1012 C CA . VAL A 1 128 ? 5.539 -6.129 -5.848 1 97.88 128 VAL A CA 1
ATOM 1013 C C . VAL A 1 128 ? 4.117 -6.539 -5.469 1 97.88 128 VAL A C 1
ATOM 1015 O O . VAL A 1 128 ? 3.344 -6.977 -6.324 1 97.88 128 VAL A O 1
ATOM 1018 N N . LEU A 1 129 ? 3.738 -6.348 -4.203 1 98.25 129 LEU A N 1
ATOM 1019 C CA . LEU A 1 129 ? 2.416 -6.73 -3.717 1 98.25 129 LEU A CA 1
ATOM 1020 C C . LEU A 1 129 ? 1.32 -6.078 -4.555 1 98.25 129 LEU A C 1
ATOM 1022 O O . LEU A 1 129 ? 0.437 -6.77 -5.07 1 98.25 129 LEU A O 1
ATOM 1026 N N . PHE A 1 130 ? 1.411 -4.848 -4.75 1 96.75 130 PHE A N 1
ATOM 1027 C CA . PHE A 1 130 ? 0.295 -4.137 -5.363 1 96.75 130 PHE A CA 1
ATOM 1028 C C . PHE A 1 130 ? 0.276 -4.355 -6.871 1 96.75 130 PHE A C 1
ATOM 1030 O O . PHE A 1 130 ? -0.792 -4.379 -7.484 1 96.75 130 PHE A O 1
ATOM 1037 N N . THR A 1 131 ? 1.468 -4.527 -7.469 1 96.25 131 THR A N 1
ATOM 1038 C CA . THR A 1 131 ? 1.482 -4.91 -8.875 1 96.25 131 THR A CA 1
ATOM 1039 C C . THR A 1 131 ? 0.762 -6.242 -9.078 1 96.25 131 THR A C 1
ATOM 1041 O O . THR A 1 131 ? -0.039 -6.383 -10.008 1 96.25 131 THR A O 1
ATOM 1044 N N . VAL A 1 132 ? 1.022 -7.156 -8.227 1 97.94 132 VAL A N 1
ATOM 1045 C CA . VAL A 1 132 ? 0.385 -8.469 -8.312 1 97.94 132 VAL A CA 1
ATOM 1046 C C . VAL A 1 132 ? -1.118 -8.328 -8.094 1 97.94 132 VAL A C 1
ATOM 1048 O O . VAL A 1 132 ? -1.92 -8.883 -8.844 1 97.94 132 VAL A O 1
ATOM 1051 N N . LEU A 1 133 ? -1.551 -7.562 -7.113 1 97.38 133 LEU A N 1
ATOM 1052 C CA . LEU A 1 133 ? -2.971 -7.379 -6.832 1 97.38 133 LEU A CA 1
ATOM 1053 C C . LEU A 1 133 ? -3.668 -6.676 -7.988 1 97.38 133 LEU A C 1
ATOM 1055 O O . LEU A 1 133 ? -4.824 -6.977 -8.297 1 97.38 133 LEU A O 1
ATOM 1059 N N . ASP A 1 134 ? -2.988 -5.781 -8.609 1 95.56 134 ASP A N 1
ATOM 1060 C CA . ASP A 1 134 ? -3.537 -5.141 -9.805 1 95.56 134 ASP A CA 1
ATOM 1061 C C . ASP A 1 134 ? -3.75 -6.156 -10.922 1 95.56 134 ASP A C 1
ATOM 1063 O O . ASP A 1 134 ? -4.77 -6.121 -11.609 1 95.56 134 ASP A O 1
ATOM 1067 N N . HIS A 1 135 ? -2.73 -6.945 -11.102 1 96.81 135 HIS A N 1
ATOM 1068 C CA . HIS A 1 135 ? -2.848 -8 -12.102 1 96.81 135 HIS A CA 1
ATOM 1069 C C . HIS A 1 135 ? -4.059 -8.891 -11.828 1 96.81 135 HIS A C 1
ATOM 1071 O O . HIS A 1 135 ? -4.824 -9.195 -12.742 1 96.81 135 HIS A O 1
ATOM 1077 N N . VAL A 1 136 ? -4.258 -9.289 -10.609 1 98.06 136 VAL A N 1
ATOM 1078 C CA . VAL A 1 136 ? -5.359 -10.156 -10.211 1 98.06 136 VAL A CA 1
ATOM 1079 C C . VAL A 1 136 ? -6.688 -9.438 -10.438 1 98.06 136 VAL A C 1
ATOM 1081 O O . VAL A 1 136 ? -7.652 -10.047 -10.906 1 98.06 136 VAL A O 1
ATOM 1084 N N . SER A 1 137 ? -6.766 -8.195 -10.07 1 96.75 137 SER A N 1
ATOM 1085 C CA . SER A 1 137 ? -7.973 -7.414 -10.32 1 96.75 137 SER A CA 1
ATOM 1086 C C . SER A 1 137 ? -8.344 -7.438 -11.797 1 96.75 137 SER A C 1
ATOM 1088 O O . SER A 1 137 ? -9.516 -7.598 -12.148 1 96.75 137 SER A O 1
ATOM 1090 N N . GLY A 1 138 ? -7.332 -7.23 -12.594 1 97.25 138 GLY A N 1
ATOM 1091 C CA . GLY A 1 138 ? -7.57 -7.34 -14.023 1 97.25 138 GLY A CA 1
ATOM 1092 C C . GLY A 1 138 ? -8.078 -8.711 -14.445 1 97.25 138 GLY A C 1
ATOM 1093 O O . GLY A 1 138 ? -8.969 -8.812 -15.289 1 97.25 138 GLY A O 1
ATOM 1094 N N . ARG A 1 139 ? -7.477 -9.703 -13.875 1 97.81 139 ARG A N 1
ATOM 1095 C CA . ARG A 1 139 ? -7.891 -11.078 -14.141 1 97.81 139 ARG A CA 1
ATOM 1096 C C . ARG A 1 139 ? -9.359 -11.289 -13.773 1 97.81 139 ARG A C 1
ATOM 1098 O O . ARG A 1 139 ? -10.117 -11.883 -14.547 1 97.81 139 ARG A O 1
ATOM 1105 N N . VAL A 1 140 ? -9.789 -10.836 -12.664 1 97.88 140 VAL A N 1
ATOM 1106 C CA . VAL A 1 140 ? -11.164 -10.984 -12.195 1 97.88 140 VAL A CA 1
ATOM 1107 C C . VAL A 1 140 ? -12.117 -10.281 -13.164 1 97.88 140 VAL A C 1
ATOM 1109 O O . VAL A 1 140 ? -13.172 -10.828 -13.516 1 97.88 140 VAL A O 1
ATOM 1112 N N . GLU A 1 141 ? -11.766 -9.141 -13.562 1 96.88 141 GLU A N 1
ATOM 1113 C CA . GLU A 1 141 ? -12.57 -8.422 -14.539 1 96.88 141 GLU A CA 1
ATOM 1114 C C . GLU A 1 141 ? -12.719 -9.219 -15.828 1 96.88 141 GLU A C 1
ATOM 1116 O O . GLU A 1 141 ? -13.82 -9.312 -16.375 1 96.88 141 GLU A O 1
ATOM 1121 N N . THR A 1 142 ? -11.617 -9.703 -16.281 1 96.62 142 THR A N 1
ATOM 1122 C CA . THR A 1 142 ? -11.609 -10.5 -17.516 1 96.62 142 THR A CA 1
ATOM 1123 C C . THR A 1 142 ? -12.531 -11.711 -17.375 1 96.62 142 THR A C 1
ATOM 1125 O O . THR A 1 142 ? -13.25 -12.062 -18.312 1 96.62 142 THR A O 1
ATOM 1128 N N . LEU A 1 143 ? -12.523 -12.352 -16.219 1 96.69 143 LEU A N 1
ATOM 1129 C CA . LEU A 1 143 ? -13.359 -13.516 -15.953 1 96.69 143 LEU A CA 1
ATOM 1130 C C . LEU A 1 143 ? -14.844 -13.148 -16.031 1 96.69 143 LEU A C 1
ATOM 1132 O O . LEU A 1 143 ? -15.641 -13.906 -16.578 1 96.69 143 LEU A O 1
ATOM 1136 N N . HIS A 1 144 ? -15.203 -12.039 -15.516 1 96.38 144 HIS A N 1
ATOM 1137 C CA . HIS A 1 144 ? -16.594 -11.609 -15.547 1 96.38 144 HIS A CA 1
ATOM 1138 C C . HIS A 1 144 ? -17.031 -11.266 -16.969 1 96.38 144 HIS A C 1
ATOM 1140 O O . HIS A 1 144 ? -18.188 -11.508 -17.344 1 96.38 144 HIS A O 1
ATOM 1146 N N . ASP A 1 145 ? -16.188 -10.695 -17.688 1 93.94 145 ASP A N 1
ATOM 1147 C CA . ASP A 1 145 ? -16.5 -10.367 -19.078 1 93.94 145 ASP A CA 1
ATOM 1148 C C . ASP A 1 145 ? -16.734 -11.625 -19.906 1 93.94 145 ASP A C 1
ATOM 1150 O O . ASP A 1 145 ? -17.578 -11.625 -20.812 1 93.94 145 ASP A O 1
ATOM 1154 N N . GLU A 1 146 ? -15.984 -12.586 -19.641 1 89.38 146 GLU A N 1
ATOM 1155 C CA . GLU A 1 146 ? -16.125 -13.844 -20.359 1 89.38 146 GLU A CA 1
ATOM 1156 C C . GLU A 1 146 ? -17.469 -14.508 -20.062 1 89.38 146 GLU A C 1
ATOM 1158 O O . GLU A 1 146 ? -18.047 -15.164 -20.922 1 89.38 146 GLU A O 1
ATOM 1163 N N . VAL A 1 147 ? -17.984 -14.391 -18.844 1 85.75 147 VAL A N 1
ATOM 1164 C CA . VAL A 1 147 ? -19.25 -14.977 -18.453 1 85.75 147 VAL A CA 1
ATOM 1165 C C . VAL A 1 147 ? -20.406 -14.141 -19.031 1 85.75 147 VAL A C 1
ATOM 1167 O O . VAL A 1 147 ? -21.406 -14.695 -19.469 1 85.75 147 VAL A O 1
ATOM 1170 N N . GLY A 1 148 ? -20.266 -12.797 -18.922 1 77.5 148 GLY A N 1
ATOM 1171 C CA . GLY A 1 148 ? -21.297 -11.945 -19.469 1 77.5 148 GLY A CA 1
ATOM 1172 C C . GLY A 1 148 ? -21.438 -12.07 -20.984 1 77.5 148 GLY A C 1
ATOM 1173 O O . GLY A 1 148 ? -22.516 -11.852 -21.531 1 77.5 148 GLY A O 1
ATOM 1174 N N . SER A 1 149 ? -20.422 -12.312 -21.609 1 74.94 149 SER A N 1
ATOM 1175 C CA . SER A 1 149 ? -20.469 -12.461 -23.062 1 74.94 149 SER A CA 1
ATOM 1176 C C . SER A 1 149 ? -21.047 -13.812 -23.453 1 74.94 149 SER A C 1
ATOM 1178 O O . SER A 1 149 ? -21.516 -13.984 -24.578 1 74.94 149 SER A O 1
ATOM 1180 N N . SER A 1 150 ? -20.938 -14.773 -22.641 1 62.84 150 SER A N 1
ATOM 1181 C CA . SER A 1 150 ? -21.438 -16.094 -22.984 1 62.84 150 SER A CA 1
ATOM 1182 C C . SER A 1 150 ? -22.938 -16.219 -22.703 1 62.84 150 SER A C 1
ATOM 1184 O O . SER A 1 150 ? -23.562 -17.203 -23.078 1 62.84 150 SER A O 1
ATOM 1186 N N . GLY A 1 151 ? -23.578 -15.25 -22.062 1 47.78 151 GLY A N 1
ATOM 1187 C CA . GLY A 1 151 ? -25.031 -15.289 -21.938 1 47.78 151 GLY A CA 1
ATOM 1188 C C . GLY A 1 151 ? -25.75 -14.5 -23 1 47.78 151 GLY A C 1
ATOM 1189 O O . GLY A 1 151 ? -25.141 -13.68 -23.688 1 47.78 151 GLY A O 1
ATOM 1190 N N . MET B 1 1 ? -9.391 32.469 -0.631 1 28.14 1 MET B N 1
ATOM 1191 C CA . MET B 1 1 ? -8.922 31.141 -0.26 1 28.14 1 MET B CA 1
ATOM 1192 C C . MET B 1 1 ? -7.402 31.125 -0.08 1 28.14 1 MET B C 1
ATOM 1194 O O . MET B 1 1 ? -6.668 31.594 -0.955 1 28.14 1 MET B O 1
ATOM 1198 N N . PRO B 1 2 ? -6.828 31.281 1.128 1 34.69 2 PRO B N 1
ATOM 1199 C CA . PRO B 1 2 ? -5.391 31.516 1.282 1 34.69 2 PRO B CA 1
ATOM 1200 C C . PRO B 1 2 ? -4.535 30.516 0.509 1 34.69 2 PRO B C 1
ATOM 1202 O O . PRO B 1 2 ? -4.961 29.391 0.276 1 34.69 2 PRO B O 1
ATOM 1205 N N . ASP B 1 3 ? -3.904 30.922 -0.527 1 34.91 3 ASP B N 1
ATOM 1206 C CA . ASP B 1 3 ? -2.832 30.172 -1.172 1 34.91 3 ASP B CA 1
ATOM 1207 C C . ASP B 1 3 ? -2.023 29.375 -0.147 1 34.91 3 ASP B C 1
ATOM 1209 O O . ASP B 1 3 ? -1.378 29.953 0.728 1 34.91 3 ASP B O 1
ATOM 1213 N N . GLU B 1 4 ? -2.615 28.406 0.452 1 41.09 4 GLU B N 1
ATOM 1214 C CA . GLU B 1 4 ? -1.814 27.609 1.376 1 41.09 4 GLU B CA 1
ATOM 1215 C C . GLU B 1 4 ? -0.406 27.375 0.833 1 41.09 4 GLU B C 1
ATOM 1217 O O . GLU B 1 4 ? -0.215 26.609 -0.108 1 41.09 4 GLU B O 1
ATOM 1222 N N . THR B 1 5 ? 0.36 28.391 0.728 1 42.56 5 THR B N 1
ATOM 1223 C CA . THR B 1 5 ? 1.779 28.438 0.393 1 42.56 5 THR B CA 1
ATOM 1224 C C . THR B 1 5 ? 2.516 27.25 1.004 1 42.56 5 THR B C 1
ATOM 1226 O O . THR B 1 5 ? 2.219 26.844 2.129 1 42.56 5 THR B O 1
ATOM 1229 N N . LEU B 1 6 ? 2.955 26.312 0.157 1 54.19 6 LEU B N 1
ATOM 1230 C CA . LEU B 1 6 ? 3.936 25.375 0.676 1 54.19 6 LEU B CA 1
ATOM 1231 C C . LEU B 1 6 ? 4.742 26 1.812 1 54.19 6 LEU B C 1
ATOM 1233 O O . LEU B 1 6 ? 4.922 27.219 1.854 1 54.19 6 LEU B O 1
ATOM 1237 N N . PRO B 1 7 ? 4.77 25.328 2.842 1 52.75 7 PRO B N 1
ATOM 1238 C CA . PRO B 1 7 ? 5.617 25.938 3.871 1 52.75 7 PRO B CA 1
ATOM 1239 C C . PRO B 1 7 ? 6.848 26.625 3.289 1 52.75 7 PRO B C 1
ATOM 1241 O O . PRO B 1 7 ? 7.301 26.281 2.199 1 52.75 7 PRO B O 1
ATOM 1244 N N . ASP B 1 8 ? 7.035 27.781 3.66 1 49.62 8 ASP B N 1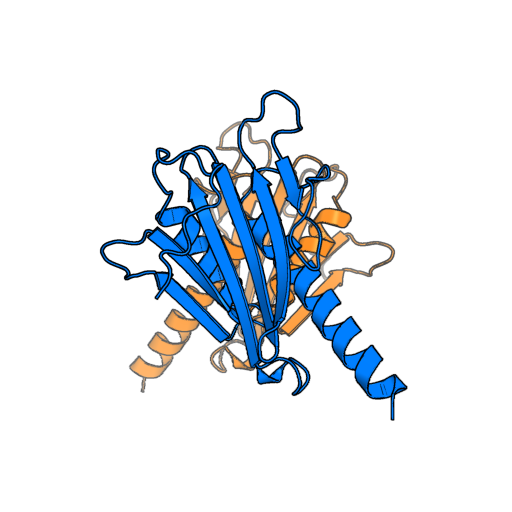
ATOM 1245 C CA . ASP B 1 8 ? 8.164 28.625 3.268 1 49.62 8 ASP B CA 1
ATOM 1246 C C . ASP B 1 8 ? 9.375 27.781 2.895 1 49.62 8 ASP B C 1
ATOM 1248 O O . ASP B 1 8 ? 10.219 28.203 2.107 1 49.62 8 ASP B O 1
ATOM 1252 N N . ASP B 1 9 ? 9.422 26.5 3.342 1 49.84 9 ASP B N 1
ATOM 1253 C CA . ASP B 1 9 ? 10.641 25.734 3.135 1 49.84 9 ASP B CA 1
ATOM 1254 C C . ASP B 1 9 ? 10.484 24.75 1.978 1 49.84 9 ASP B C 1
ATOM 1256 O O . ASP B 1 9 ? 11.289 23.828 1.826 1 49.84 9 ASP B O 1
ATOM 1260 N N . VAL B 1 10 ? 9.328 24.719 1.442 1 54.16 10 VAL B N 1
ATOM 1261 C CA . VAL B 1 10 ? 9.227 23.875 0.263 1 54.16 10 VAL B CA 1
ATOM 1262 C C . VAL B 1 10 ? 10.078 24.438 -0.865 1 54.16 10 VAL B C 1
ATOM 1264 O O . VAL B 1 10 ? 9.906 25.594 -1.26 1 54.16 10 VAL B O 1
ATOM 1267 N N . PRO B 1 11 ? 11.109 23.844 -1.157 1 51.75 11 PRO B N 1
ATOM 1268 C CA . PRO B 1 11 ? 11.875 24.422 -2.258 1 51.75 11 PRO B CA 1
ATOM 1269 C C . PRO B 1 11 ? 11.023 24.703 -3.496 1 51.75 11 PRO B C 1
ATOM 1271 O O . PRO B 1 11 ? 10.289 23.812 -3.951 1 51.75 11 PRO B O 1
ATOM 1274 N N . ALA B 1 12 ? 10.422 25.938 -3.738 1 53.66 12 ALA B N 1
ATOM 1275 C CA . ALA B 1 12 ? 9.625 26.531 -4.816 1 53.66 12 ALA B CA 1
ATOM 1276 C C . ALA B 1 12 ? 9.969 25.891 -6.16 1 53.66 12 ALA B C 1
ATOM 1278 O O . ALA B 1 12 ? 9.211 26 -7.121 1 53.66 12 ALA B O 1
ATOM 1279 N N . GLY B 1 13 ? 10.938 24.891 -6.102 1 63.94 13 GLY B N 1
ATOM 1280 C CA . GLY B 1 13 ? 11.398 24.766 -7.473 1 63.94 13 GLY B CA 1
ATOM 1281 C C . GLY B 1 13 ? 11.477 23.328 -7.945 1 63.94 13 GLY B C 1
ATOM 1282 O O . GLY B 1 13 ? 11.891 23.047 -9.07 1 63.94 13 GLY B O 1
ATOM 1283 N N . GLY B 1 14 ? 11.055 22.297 -7.082 1 81.75 14 GLY B N 1
ATOM 1284 C CA . GLY B 1 14 ? 11.289 20.984 -7.66 1 81.75 14 GLY B CA 1
ATOM 1285 C C . GLY B 1 14 ? 10.133 20.484 -8.492 1 81.75 14 GLY B C 1
ATOM 1286 O O . GLY B 1 14 ? 8.984 20.859 -8.266 1 81.75 14 GLY B O 1
ATOM 1287 N N . ARG B 1 15 ? 10.367 19.828 -9.578 1 93.25 15 ARG B N 1
ATOM 1288 C CA . ARG B 1 15 ? 9.352 19.219 -10.43 1 93.25 15 ARG B CA 1
ATOM 1289 C C . ARG B 1 15 ? 8.586 18.125 -9.688 1 93.25 15 ARG B C 1
ATOM 1291 O O . ARG B 1 15 ? 9.18 17.188 -9.156 1 93.25 15 ARG B O 1
ATOM 1298 N N . LEU B 1 16 ? 7.277 18.281 -9.648 1 96.25 16 LEU B N 1
ATOM 1299 C CA . LEU B 1 16 ? 6.418 17.281 -9.023 1 96.25 16 LEU B CA 1
ATOM 1300 C C . LEU B 1 16 ? 6.445 15.984 -9.82 1 96.25 16 LEU B C 1
ATOM 1302 O O . LEU B 1 16 ? 6.48 16 -11.055 1 96.25 16 LEU B O 1
ATOM 1306 N N . ASP B 1 17 ? 6.43 14.914 -9.156 1 97.44 17 ASP B N 1
ATOM 1307 C CA . ASP B 1 17 ? 6.297 13.602 -9.773 1 97.44 17 ASP B CA 1
ATOM 1308 C C . ASP B 1 17 ? 4.832 13.18 -9.844 1 97.44 17 ASP B C 1
ATOM 1310 O O . ASP B 1 17 ? 4.348 12.445 -8.977 1 97.44 17 ASP B O 1
ATOM 1314 N N . ARG B 1 18 ? 4.191 13.484 -10.898 1 97.06 18 ARG B N 1
ATOM 1315 C CA . ARG B 1 18 ? 2.756 13.266 -11.055 1 97.06 18 ARG B CA 1
ATOM 1316 C C . ARG B 1 18 ? 2.424 11.773 -11.07 1 97.06 18 ARG B C 1
ATOM 1318 O O . ARG B 1 18 ? 1.397 11.359 -10.531 1 97.06 18 ARG B O 1
ATOM 1325 N N . THR B 1 19 ? 3.238 11.039 -11.695 1 96.75 19 THR B N 1
ATOM 1326 C CA . THR B 1 19 ? 3.006 9.602 -11.797 1 96.75 19 THR B CA 1
ATOM 1327 C C . THR B 1 19 ? 2.992 8.961 -10.414 1 96.75 19 THR B C 1
ATOM 1329 O O . THR B 1 19 ? 2.082 8.195 -10.086 1 96.75 19 THR B O 1
ATOM 1332 N N . THR B 1 20 ? 3.973 9.305 -9.586 1 97.62 20 THR B N 1
ATOM 1333 C CA . THR B 1 20 ? 4.035 8.789 -8.227 1 97.62 20 THR B CA 1
ATOM 1334 C C . THR B 1 20 ? 2.84 9.266 -7.41 1 97.62 20 THR B C 1
ATOM 1336 O O . THR B 1 20 ? 2.238 8.484 -6.664 1 97.62 20 THR B O 1
ATOM 1339 N N . MET B 1 21 ? 2.496 10.469 -7.555 1 98.38 21 MET B N 1
ATOM 1340 C CA . MET B 1 21 ? 1.363 11.016 -6.812 1 98.38 21 MET B CA 1
ATOM 1341 C C . MET B 1 21 ? 0.072 10.297 -7.188 1 98.38 21 MET B C 1
ATOM 1343 O O . MET B 1 21 ? -0.759 10.016 -6.32 1 98.38 21 MET B O 1
ATOM 1347 N N . ARG B 1 22 ? -0.086 9.992 -8.453 1 97.5 22 ARG B N 1
ATOM 1348 C CA . ARG B 1 22 ? -1.249 9.227 -8.891 1 97.5 22 ARG B CA 1
ATOM 1349 C C . ARG B 1 22 ? -1.256 7.84 -8.25 1 97.5 22 ARG B C 1
ATOM 1351 O O . ARG B 1 22 ? -2.299 7.359 -7.805 1 97.5 22 ARG B O 1
ATOM 1358 N N . THR B 1 23 ? -0.093 7.273 -8.219 1 97.12 23 THR B N 1
ATOM 1359 C CA . THR B 1 23 ? 0.031 5.969 -7.574 1 97.12 23 THR B CA 1
ATOM 1360 C C . THR B 1 23 ? -0.351 6.059 -6.098 1 97.12 23 THR B C 1
ATOM 1362 O O . THR B 1 23 ? -1.085 5.207 -5.59 1 97.12 23 THR B O 1
ATOM 1365 N N . LEU B 1 24 ? 0.106 7.062 -5.426 1 98.38 24 LEU B N 1
ATOM 1366 C CA . LEU B 1 24 ? -0.222 7.281 -4.02 1 98.38 24 LEU B CA 1
ATOM 1367 C C . LEU B 1 24 ? -1.729 7.418 -3.83 1 98.38 24 LEU B C 1
ATOM 1369 O O . LEU B 1 24 ? -2.303 6.801 -2.928 1 98.38 24 LEU B O 1
ATOM 1373 N N . GLY B 1 25 ? -2.336 8.164 -4.672 1 98.19 25 GLY B N 1
ATOM 1374 C CA . GLY B 1 25 ? -3.781 8.32 -4.602 1 98.19 25 GLY B CA 1
ATOM 1375 C C . GLY B 1 25 ? -4.531 7.016 -4.77 1 98.19 25 GLY B C 1
ATOM 1376 O O . GLY B 1 25 ? -5.418 6.695 -3.973 1 98.19 25 GLY B O 1
ATOM 1377 N N . ARG B 1 26 ? -4.16 6.289 -5.777 1 95.56 26 ARG B N 1
ATOM 1378 C CA . ARG B 1 26 ? -4.82 5.02 -6.07 1 95.56 26 ARG B CA 1
ATOM 1379 C C . ARG B 1 26 ? -4.645 4.035 -4.918 1 95.56 26 ARG B C 1
ATOM 1381 O O . ARG B 1 26 ? -5.582 3.322 -4.555 1 95.56 26 ARG B O 1
ATOM 1388 N N . ARG B 1 27 ? -3.486 4.039 -4.359 1 96.56 27 ARG B N 1
ATOM 1389 C CA . ARG B 1 27 ? -3.225 3.123 -3.254 1 96.56 27 ARG B CA 1
ATOM 1390 C C . ARG B 1 27 ? -3.947 3.572 -1.987 1 96.56 27 ARG B C 1
ATOM 1392 O O . ARG B 1 27 ? -4.488 2.746 -1.248 1 96.56 27 ARG B O 1
ATOM 1399 N N . ALA B 1 28 ? -3.963 4.805 -1.756 1 97.44 28 ALA B N 1
ATOM 1400 C CA . ALA B 1 28 ? -4.668 5.348 -0.599 1 97.44 28 ALA B CA 1
ATOM 1401 C C . ALA B 1 28 ? -6.148 4.973 -0.636 1 97.44 28 ALA B C 1
ATOM 1403 O O . ALA B 1 28 ? -6.75 4.695 0.403 1 97.44 28 ALA B O 1
ATOM 1404 N N . ALA B 1 29 ? -6.723 4.918 -1.788 1 94.5 29 ALA B N 1
ATOM 1405 C CA . ALA B 1 29 ? -8.148 4.691 -1.975 1 94.5 29 ALA B CA 1
ATOM 1406 C C . ALA B 1 29 ? -8.562 3.324 -1.441 1 94.5 29 ALA B C 1
ATOM 1408 O O . ALA B 1 29 ? -9.742 3.09 -1.158 1 94.5 29 ALA B O 1
ATOM 1409 N N . THR B 1 30 ? -7.602 2.469 -1.307 1 88.12 30 THR B N 1
ATOM 1410 C CA . THR B 1 30 ? -7.918 1.13 -0.822 1 88.12 30 THR B CA 1
ATOM 1411 C C . THR B 1 30 ? -8.023 1.117 0.7 1 88.12 30 THR B C 1
ATOM 1413 O O . THR B 1 30 ? -8.539 0.161 1.284 1 88.12 30 THR B O 1
ATOM 1416 N N . HIS B 1 31 ? -7.586 2.074 1.335 1 91.69 31 HIS B N 1
ATOM 1417 C CA . HIS B 1 31 ? -7.609 2.172 2.791 1 91.69 31 HIS B CA 1
ATOM 1418 C C . HIS B 1 31 ? -9 2.551 3.295 1 91.69 31 HIS B C 1
ATOM 1420 O O . HIS B 1 31 ? -9.625 3.467 2.762 1 91.69 31 HIS B O 1
ATOM 1426 N N . PRO B 1 32 ? -9.445 2.002 4.352 1 91.69 32 PRO B N 1
ATOM 1427 C CA . PRO B 1 32 ? -10.82 2.213 4.809 1 91.69 32 PRO B CA 1
ATOM 1428 C C . PRO B 1 32 ? -11.078 3.646 5.266 1 91.69 32 PRO B C 1
ATOM 1430 O O . PRO B 1 32 ? -12.219 4.121 5.211 1 91.69 32 PRO B O 1
ATOM 1433 N N . LEU B 1 33 ? -10.086 4.305 5.676 1 96.12 33 LEU B N 1
ATOM 1434 C CA . LEU B 1 33 ? -10.266 5.66 6.184 1 96.12 33 LEU B CA 1
ATOM 1435 C C . LEU B 1 33 ? -10.398 6.66 5.039 1 96.12 33 LEU B C 1
ATOM 1437 O O . LEU B 1 33 ? -10.773 7.812 5.254 1 96.12 33 LEU B O 1
ATOM 1441 N N . VAL B 1 34 ? -10.062 6.266 3.824 1 97.62 34 VAL B N 1
ATOM 1442 C CA . VAL B 1 34 ? -9.969 7.219 2.725 1 97.62 34 VAL B CA 1
ATOM 1443 C C . VAL B 1 34 ? -11.297 7.266 1.974 1 97.62 34 VAL B C 1
ATOM 1445 O O . VAL B 1 34 ? -11.836 6.23 1.578 1 97.62 34 VAL B O 1
ATOM 1448 N N . ASP B 1 35 ? -11.758 8.461 1.87 1 98.25 35 ASP B N 1
ATOM 1449 C CA . ASP B 1 35 ? -13.008 8.688 1.139 1 98.25 35 ASP B CA 1
ATOM 1450 C C . ASP B 1 35 ? -12.734 8.891 -0.351 1 98.25 35 ASP B C 1
ATOM 1452 O O . ASP B 1 35 ? -13.43 8.312 -1.195 1 98.25 35 ASP B O 1
ATOM 1456 N N . SER B 1 36 ? -11.758 9.68 -0.614 1 98.38 36 SER B N 1
ATOM 1457 C CA . SER B 1 36 ? -11.445 10.016 -1.999 1 98.38 36 SER B CA 1
ATOM 1458 C C . SER B 1 36 ? -10.055 10.633 -2.113 1 98.38 36 SER B C 1
ATOM 1460 O O . SER B 1 36 ? -9.391 10.875 -1.103 1 98.38 36 SER B O 1
ATOM 1462 N N . TRP B 1 37 ? -9.594 10.797 -3.375 1 98.62 37 TRP B N 1
ATOM 1463 C CA . TRP B 1 37 ? -8.375 11.562 -3.631 1 98.62 37 TRP B CA 1
ATOM 1464 C C . TRP B 1 37 ? -8.508 12.375 -4.914 1 98.62 37 TRP B C 1
ATOM 1466 O O . TRP B 1 37 ? -9.281 12.023 -5.805 1 98.62 37 TRP B O 1
ATOM 1476 N N . ALA B 1 38 ? -7.746 13.5 -4.953 1 98.75 38 ALA B N 1
ATOM 1477 C CA . ALA B 1 38 ? -7.762 14.336 -6.148 1 98.75 38 ALA B CA 1
ATOM 1478 C C . ALA B 1 38 ? -6.488 15.18 -6.246 1 98.75 38 ALA B C 1
ATOM 1480 O O . ALA B 1 38 ? -5.871 15.5 -5.227 1 98.75 38 ALA B O 1
ATOM 1481 N N . PHE B 1 39 ? -6.184 15.469 -7.438 1 98.19 39 PHE B N 1
ATOM 1482 C CA . PHE B 1 39 ? -5.168 16.5 -7.664 1 98.19 39 PHE B CA 1
ATOM 1483 C C . PHE B 1 39 ? -5.754 17.891 -7.465 1 98.19 39 PHE B C 1
ATOM 1485 O O . PHE B 1 39 ? -6.887 18.156 -7.871 1 98.19 39 PHE B O 1
ATOM 1492 N N . GLU B 1 40 ? -5.062 18.688 -6.812 1 96.94 40 GLU B N 1
ATOM 1493 C CA . GLU B 1 40 ? -5.477 20.078 -6.637 1 96.94 40 GLU B CA 1
ATOM 1494 C C . GLU B 1 40 ? -4.535 21.031 -7.363 1 96.94 40 GLU B C 1
ATOM 1496 O O . GLU B 1 40 ? -3.316 20.844 -7.348 1 96.94 40 GLU B O 1
ATOM 1501 N N . PRO B 1 41 ? -4.93 22.047 -7.996 1 96.19 41 PRO B N 1
ATOM 1502 C CA . PRO B 1 41 ? -6.344 22.438 -8.07 1 96.19 41 PRO B CA 1
ATOM 1503 C C . PRO B 1 41 ? -7.141 21.547 -9.031 1 96.19 41 PRO B C 1
ATOM 1505 O O . PRO B 1 41 ? -8.367 21.5 -8.945 1 96.19 41 PRO B O 1
ATOM 1508 N N . ASP B 1 42 ? -6.422 20.922 -10.047 1 94.56 42 ASP B N 1
ATOM 1509 C CA . ASP B 1 42 ? -7.066 20 -10.977 1 94.56 42 ASP B CA 1
ATOM 1510 C C . ASP B 1 42 ? -6.055 19.016 -11.562 1 94.56 42 ASP B C 1
ATOM 1512 O O . ASP B 1 42 ? -4.855 19.109 -11.289 1 94.56 42 ASP B O 1
ATOM 1516 N N . SER B 1 43 ? -6.598 18.094 -12.305 1 94.19 43 SER B N 1
ATOM 1517 C CA . SER B 1 43 ? -5.746 17.047 -12.859 1 94.19 43 SER B CA 1
ATOM 1518 C C . SER B 1 43 ? -4.887 17.578 -14.008 1 94.19 43 SER B C 1
ATOM 1520 O O . SER B 1 43 ? -3.887 16.969 -14.375 1 94.19 43 SER B O 1
ATOM 1522 N N . ILE B 1 44 ? -5.23 18.656 -14.531 1 93.94 44 ILE B N 1
ATOM 1523 C CA . ILE B 1 44 ? -4.516 19.234 -15.664 1 93.94 44 ILE B CA 1
ATOM 1524 C C . ILE B 1 44 ? -3.279 19.969 -15.164 1 93.94 44 ILE B C 1
ATOM 1526 O O . ILE B 1 44 ? -2.201 19.859 -15.758 1 93.94 44 ILE B O 1
ATOM 1530 N N . SER B 1 45 ? -3.434 20.688 -14.07 1 93.38 45 SER B N 1
ATOM 1531 C CA . SER B 1 45 ? -2.35 21.453 -13.469 1 93.38 45 SER B CA 1
ATOM 1532 C C . SER B 1 45 ? -2.201 21.125 -11.984 1 93.38 45 SER B C 1
ATOM 1534 O O . SER B 1 45 ? -2.391 22 -11.133 1 93.38 45 SER B O 1
ATOM 1536 N N . PRO B 1 46 ? -1.802 19.969 -11.773 1 94.69 46 PRO B N 1
ATOM 1537 C CA . PRO B 1 46 ? -1.719 19.531 -10.375 1 94.69 46 PRO B CA 1
ATOM 1538 C C . PRO B 1 46 ? -0.62 20.266 -9.602 1 94.69 46 PRO B C 1
ATOM 1540 O O . PRO B 1 46 ? 0.499 20.406 -10.102 1 94.69 46 PRO B O 1
ATOM 1543 N N . ARG B 1 47 ? -0.925 20.703 -8.492 1 94.06 47 ARG B N 1
ATOM 1544 C CA . ARG B 1 47 ? 0.054 21.297 -7.582 1 94.06 47 ARG B CA 1
ATOM 1545 C C . ARG B 1 47 ? 0.226 20.422 -6.336 1 94.06 47 ARG B C 1
ATOM 1547 O O . ARG B 1 47 ? 1.247 20.516 -5.652 1 94.06 47 ARG B O 1
ATOM 1554 N N . SER B 1 48 ? -0.774 19.609 -6.016 1 97.25 48 SER B N 1
ATOM 1555 C CA . SER B 1 48 ? -0.711 18.672 -4.891 1 97.25 48 SER B CA 1
ATOM 1556 C C . SER B 1 48 ? -1.698 17.531 -5.07 1 97.25 48 SER B C 1
ATOM 1558 O O . SER B 1 48 ? -2.559 17.578 -5.953 1 97.25 48 SER B O 1
ATOM 1560 N N . LEU B 1 49 ? -1.428 16.453 -4.363 1 98.75 49 LEU B N 1
ATOM 1561 C CA . LEU B 1 49 ? -2.389 15.375 -4.156 1 98.75 49 LEU B CA 1
ATOM 1562 C C . LEU B 1 49 ? -3.092 15.523 -2.812 1 98.75 49 LEU B C 1
ATOM 1564 O O . LEU B 1 49 ? -2.436 15.648 -1.776 1 98.75 49 LEU B O 1
ATOM 1568 N N . VAL B 1 50 ? -4.387 15.531 -2.879 1 98.81 50 VAL B N 1
ATOM 1569 C CA . VAL B 1 50 ? -5.152 15.641 -1.643 1 98.81 50 VAL B CA 1
ATOM 1570 C C . VAL B 1 50 ? -5.961 14.359 -1.427 1 98.81 50 VAL B C 1
ATOM 1572 O O . VAL B 1 50 ? -6.719 13.945 -2.307 1 98.81 50 VAL B O 1
ATOM 1575 N N . ILE B 1 51 ? -5.77 13.797 -0.322 1 98.88 51 ILE B N 1
ATOM 1576 C CA . ILE B 1 51 ? -6.531 12.633 0.119 1 98.88 51 ILE B CA 1
ATOM 1577 C C . ILE B 1 51 ? -7.551 13.055 1.178 1 98.88 51 ILE B C 1
ATOM 1579 O O . ILE B 1 51 ? -7.176 13.523 2.254 1 98.88 51 ILE B O 1
ATOM 1583 N N . SER B 1 52 ? -8.773 12.891 0.854 1 98.88 52 SER B N 1
ATOM 1584 C CA . SER B 1 52 ? -9.844 13.188 1.802 1 98.88 52 SER B CA 1
ATOM 1585 C C . SER B 1 52 ? -10.18 11.977 2.656 1 98.88 52 SER B C 1
ATOM 1587 O O . SER B 1 52 ? -10.375 10.875 2.133 1 98.88 52 SER B O 1
ATOM 1589 N N . LEU B 1 53 ? -10.258 12.203 3.922 1 98.75 53 LEU B N 1
ATOM 1590 C CA . LEU B 1 53 ? -10.578 11.117 4.844 1 98.75 53 LEU B CA 1
ATOM 1591 C C . LEU B 1 53 ? -12.062 11.102 5.18 1 98.75 53 LEU B C 1
ATOM 1593 O O . LEU B 1 53 ? -12.719 12.148 5.137 1 98.75 53 LEU B O 1
ATOM 1597 N N . ASP B 1 54 ? -12.547 9.977 5.457 1 98.06 54 ASP B N 1
ATOM 1598 C CA . ASP B 1 54 ? -13.961 9.766 5.754 1 98.06 54 ASP B CA 1
ATOM 1599 C C . ASP B 1 54 ? -14.352 10.422 7.078 1 98.06 54 ASP B C 1
ATOM 1601 O O . ASP B 1 54 ? -13.992 9.93 8.148 1 98.06 54 ASP B O 1
ATOM 1605 N N . ALA B 1 55 ? -15.117 11.352 7.012 1 96.44 55 ALA B N 1
ATOM 1606 C CA . ALA B 1 55 ? -15.516 12.117 8.188 1 96.44 55 ALA B CA 1
ATOM 1607 C C . ALA B 1 55 ? -16.281 11.234 9.18 1 96.44 55 ALA B C 1
ATOM 1609 O O . ALA B 1 55 ? -16.219 11.469 10.391 1 96.44 55 ALA B O 1
ATOM 1610 N N . THR B 1 56 ? -16.969 10.203 8.656 1 97.12 56 THR B N 1
ATOM 1611 C CA . THR B 1 56 ? -17.797 9.367 9.516 1 97.12 56 THR B CA 1
ATOM 1612 C C . THR B 1 56 ? -16.922 8.477 10.406 1 97.12 56 THR B C 1
ATOM 1614 O O . THR B 1 56 ? -17.406 7.914 11.391 1 97.12 56 THR B O 1
ATOM 1617 N N . ALA B 1 57 ? -15.719 8.445 10.039 1 97.38 57 ALA B N 1
ATOM 1618 C CA . ALA B 1 57 ? -14.789 7.648 10.836 1 97.38 57 ALA B CA 1
ATOM 1619 C C . ALA B 1 57 ? -14.289 8.438 12.047 1 97.38 57 ALA B C 1
ATOM 1621 O O . ALA B 1 57 ? -13.703 7.871 12.969 1 97.38 57 ALA B O 1
ATOM 1622 N N . TYR B 1 58 ? -14.523 9.656 12.109 1 98 58 TYR B N 1
ATOM 1623 C CA . TYR B 1 58 ? -14.086 10.539 13.188 1 98 58 TYR B CA 1
ATOM 1624 C C . TYR B 1 58 ? -15.242 10.867 14.125 1 98 58 TYR B C 1
ATOM 1626 O O . TYR B 1 58 ? -16.406 10.789 13.734 1 98 58 TYR B O 1
ATOM 1634 N N . PRO B 1 59 ? -14.898 11.18 15.352 1 97.06 59 PRO B N 1
ATOM 1635 C CA . PRO B 1 59 ? -15.953 11.75 16.188 1 97.06 59 PRO B CA 1
ATOM 1636 C C . PRO B 1 59 ? -16.547 13.031 15.609 1 97.06 59 PRO B C 1
ATOM 1638 O O . PRO B 1 59 ? -15.883 13.719 14.82 1 97.06 59 PRO B O 1
ATOM 1641 N N . ASP B 1 60 ? -17.672 13.422 16.094 1 95.56 60 ASP B N 1
ATOM 1642 C CA . ASP B 1 60 ? -18.453 14.547 15.57 1 95.56 60 ASP B CA 1
ATOM 1643 C C . ASP B 1 60 ? -17.672 15.852 15.703 1 95.56 60 ASP B C 1
ATOM 1645 O O . ASP B 1 60 ? -17.891 16.781 14.922 1 95.56 60 ASP B O 1
ATOM 1649 N N . ALA B 1 61 ? -16.844 15.906 16.625 1 95 61 ALA B N 1
ATOM 1650 C CA . ALA B 1 61 ? -16.109 17.141 16.906 1 95 61 ALA B CA 1
ATOM 1651 C C . ALA B 1 61 ? -15.172 17.484 15.75 1 95 61 ALA B C 1
ATOM 1653 O O . ALA B 1 61 ? -14.727 18.625 15.625 1 95 61 ALA B O 1
ATOM 1654 N N . VAL B 1 62 ? -14.812 16.484 14.938 1 97.69 62 VAL B N 1
ATOM 1655 C CA . VAL B 1 62 ? -13.938 16.719 13.797 1 97.69 62 VAL B CA 1
ATOM 1656 C C . VAL B 1 62 ? -14.781 17.016 12.555 1 97.69 62 VAL B C 1
ATOM 1658 O O . VAL B 1 62 ? -15.578 16.188 12.125 1 97.69 62 VAL B O 1
ATOM 1661 N N . ASP B 1 63 ? -14.57 18.156 11.984 1 97.88 63 ASP B N 1
ATOM 1662 C CA . ASP B 1 63 ? -15.344 18.562 10.812 1 97.88 63 ASP B CA 1
ATOM 1663 C C . ASP B 1 63 ? -14.805 17.922 9.547 1 97.88 63 ASP B C 1
ATOM 1665 O O . ASP B 1 63 ? -15.578 17.375 8.742 1 97.88 63 ASP B O 1
ATOM 1669 N N . THR B 1 64 ? -13.523 18.062 9.359 1 98.31 64 THR B N 1
ATOM 1670 C CA . THR B 1 64 ? -12.891 17.484 8.18 1 98.31 64 THR B CA 1
ATOM 1671 C C . THR B 1 64 ? -11.484 16.984 8.516 1 98.31 64 THR B C 1
ATOM 1673 O O . THR B 1 64 ? -10.875 17.438 9.484 1 98.31 64 THR B O 1
ATOM 1676 N N . ALA B 1 65 ? -11.047 16.078 7.809 1 98.69 65 ALA B N 1
ATOM 1677 C CA . ALA B 1 65 ? -9.672 15.578 7.879 1 98.69 65 ALA B CA 1
ATOM 1678 C C . ALA B 1 65 ? -9.148 15.227 6.488 1 98.69 65 ALA B C 1
ATOM 1680 O O . ALA B 1 65 ? -9.883 14.688 5.656 1 98.69 65 ALA B O 1
ATOM 1681 N N . ARG B 1 66 ? -7.855 15.523 6.25 1 98.81 66 ARG B N 1
ATOM 1682 C CA . ARG B 1 66 ? -7.266 15.266 4.941 1 98.81 66 ARG B CA 1
ATOM 1683 C C . ARG B 1 66 ? -5.75 15.125 5.039 1 98.81 66 ARG B C 1
ATOM 1685 O O . ARG B 1 66 ? -5.156 15.484 6.055 1 98.81 66 ARG B O 1
ATOM 1692 N N . ILE B 1 67 ? -5.164 14.609 4.043 1 98.81 67 ILE B N 1
ATOM 1693 C CA . ILE B 1 67 ? -3.719 14.531 3.859 1 98.81 67 ILE B CA 1
ATOM 1694 C C . ILE B 1 67 ? -3.326 15.203 2.549 1 98.81 67 ILE B C 1
ATOM 1696 O O . ILE B 1 67 ? -3.818 14.836 1.48 1 98.81 67 ILE B O 1
ATOM 1700 N N . ASP B 1 68 ? -2.527 16.203 2.58 1 98.62 68 ASP B N 1
ATOM 1701 C CA . ASP B 1 68 ? -1.963 16.844 1.402 1 98.62 68 ASP B CA 1
ATOM 1702 C C . ASP B 1 68 ? -0.562 16.328 1.102 1 98.62 68 ASP B C 1
ATOM 1704 O O . ASP B 1 68 ? 0.297 16.297 1.985 1 98.62 68 ASP B O 1
ATOM 1708 N N . ILE B 1 69 ? -0.322 16.016 -0.104 1 98.56 69 ILE B N 1
ATOM 1709 C CA . ILE B 1 69 ? 0.965 15.422 -0.455 1 98.56 69 ILE B CA 1
ATOM 1710 C C . ILE B 1 69 ? 1.588 16.203 -1.615 1 98.56 69 ILE B C 1
ATOM 1712 O O . ILE B 1 69 ? 0.933 16.438 -2.633 1 98.56 69 ILE B O 1
ATOM 1716 N N . HIS B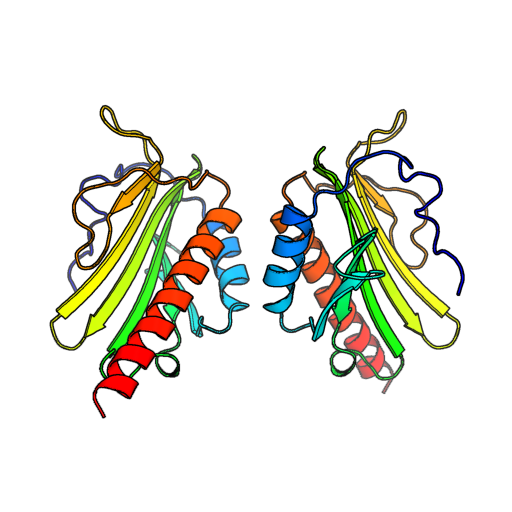 1 70 ? 2.789 16.625 -1.483 1 97.94 70 HIS B N 1
ATOM 1717 C CA . HIS B 1 70 ? 3.707 17.047 -2.537 1 97.94 70 HIS B CA 1
ATOM 1718 C C . HIS B 1 70 ? 4.859 16.062 -2.682 1 97.94 70 HIS B C 1
ATOM 1720 O O . HIS B 1 70 ? 5.602 15.812 -1.725 1 97.94 70 HIS B O 1
ATOM 1726 N N . TRP B 1 71 ? 4.93 15.492 -3.811 1 97.62 71 TRP B N 1
ATOM 1727 C CA . TRP B 1 71 ? 5.996 14.523 -4.07 1 97.62 71 TRP B CA 1
ATOM 1728 C C . TRP B 1 71 ? 6.809 14.93 -5.297 1 97.62 71 TRP B C 1
ATOM 1730 O O . TRP B 1 71 ? 6.25 15.148 -6.371 1 97.62 71 TRP B O 1
ATOM 1740 N N . PHE B 1 72 ? 8.078 14.984 -5.176 1 96.88 72 PHE B N 1
ATOM 1741 C CA . PHE B 1 72 ? 8.938 15.5 -6.238 1 96.88 72 PHE B CA 1
ATOM 1742 C C . PHE B 1 72 ? 9.727 14.375 -6.895 1 96.88 72 PHE B C 1
ATOM 1744 O O . PHE B 1 72 ? 9.906 13.312 -6.301 1 96.88 72 PHE B O 1
ATOM 1751 N N . VAL B 1 73 ? 10.188 14.625 -8.086 1 96.62 73 VAL B N 1
ATOM 1752 C CA . VAL B 1 73 ? 10.938 13.648 -8.875 1 96.62 73 VAL B CA 1
ATOM 1753 C C . VAL B 1 73 ? 12.219 13.266 -8.141 1 96.62 73 VAL B C 1
ATOM 1755 O O . VAL B 1 73 ? 12.711 12.141 -8.289 1 96.62 73 VAL B O 1
ATOM 1758 N N . THR B 1 74 ? 12.734 14.055 -7.227 1 94.75 74 THR B N 1
ATOM 1759 C CA . THR B 1 74 ? 13.945 13.812 -6.453 1 94.75 74 THR B CA 1
ATOM 1760 C C . THR B 1 74 ? 13.656 12.898 -5.266 1 94.75 74 THR B C 1
ATOM 1762 O O . THR B 1 74 ? 14.562 12.578 -4.488 1 94.75 74 THR B O 1
ATOM 1765 N N . ASN B 1 75 ? 12.414 12.555 -5.051 1 95.19 75 ASN B N 1
ATOM 1766 C CA . ASN B 1 75 ? 11.906 11.766 -3.936 1 95.19 75 ASN B CA 1
ATOM 1767 C C . ASN B 1 75 ? 11.906 12.57 -2.637 1 95.19 75 ASN B C 1
ATOM 1769 O O . ASN B 1 75 ? 11.859 11.992 -1.548 1 95.19 75 ASN B O 1
ATOM 1773 N N . ASP B 1 76 ? 12.062 13.859 -2.783 1 95.69 76 ASP B N 1
ATOM 1774 C CA . ASP B 1 76 ? 11.688 14.742 -1.685 1 95.69 76 ASP B CA 1
ATOM 1775 C C . ASP B 1 76 ? 10.172 14.844 -1.561 1 95.69 76 ASP B C 1
ATOM 1777 O O . ASP B 1 76 ? 9.445 14.594 -2.525 1 95.69 76 ASP B O 1
ATOM 1781 N N . TYR B 1 77 ? 9.727 15.156 -0.34 1 97.38 77 TYR B N 1
ATOM 1782 C CA . TYR B 1 77 ? 8.273 15.18 -0.216 1 97.38 77 TYR B CA 1
ATOM 1783 C C . TYR B 1 77 ? 7.844 16 0.995 1 97.38 77 TYR B C 1
ATOM 1785 O O . TYR B 1 77 ? 8.641 16.25 1.901 1 97.38 77 TYR B O 1
ATOM 1793 N N . TYR B 1 78 ? 6.578 16.406 0.929 1 96.62 78 TYR B N 1
ATOM 1794 C CA . TYR B 1 78 ? 5.793 16.953 2.027 1 96.62 78 TYR B CA 1
ATOM 1795 C C . TYR B 1 78 ? 4.461 16.219 2.166 1 96.62 78 TYR B C 1
ATOM 1797 O O . TYR B 1 78 ? 3.697 16.125 1.204 1 96.62 78 TYR B O 1
ATOM 1805 N N . VAL B 1 79 ? 4.25 15.688 3.289 1 98.44 79 VAL B N 1
ATOM 1806 C CA . VAL B 1 79 ? 2.98 15.039 3.602 1 98.44 79 VAL B CA 1
ATOM 1807 C C . VAL B 1 79 ? 2.361 15.68 4.84 1 98.44 79 VAL B C 1
ATOM 1809 O O . VAL B 1 79 ? 2.914 15.594 5.938 1 98.44 79 VAL B O 1
ATOM 1812 N N . HIS B 1 80 ? 1.23 16.281 4.629 1 98.56 80 HIS B N 1
ATOM 1813 C CA . HIS B 1 80 ? 0.62 17.125 5.648 1 98.56 80 HIS B CA 1
ATOM 1814 C C . HIS B 1 80 ? -0.762 16.609 6.035 1 98.56 80 HIS B C 1
ATOM 1816 O O . HIS B 1 80 ? -1.675 16.578 5.207 1 98.56 80 HIS B O 1
ATOM 1822 N N . TYR B 1 81 ? -0.874 16.125 7.242 1 98.69 81 TYR B N 1
ATOM 1823 C CA . TYR B 1 81 ? -2.162 15.734 7.809 1 98.69 81 TYR B CA 1
ATOM 1824 C C . TYR B 1 81 ? -2.816 16.906 8.523 1 98.69 81 TYR B C 1
ATOM 1826 O O . TYR B 1 81 ? -2.184 17.562 9.352 1 98.69 81 TYR B O 1
ATOM 1834 N N . ILE B 1 82 ? -4.105 17.141 8.258 1 98.56 82 ILE B N 1
ATOM 1835 C CA . ILE B 1 82 ? -4.82 18.281 8.812 1 98.56 82 ILE B CA 1
ATOM 1836 C C . ILE B 1 82 ? -6.211 17.844 9.273 1 98.56 82 ILE B C 1
ATOM 1838 O O . ILE B 1 82 ? -6.973 17.266 8.5 1 98.56 82 ILE B O 1
ATOM 1842 N N . GLU B 1 83 ? -6.508 18.141 10.469 1 98.06 83 GLU B N 1
ATOM 1843 C CA . GLU B 1 83 ? -7.844 18.031 11.047 1 98.06 83 GLU B CA 1
ATOM 1844 C C . GLU B 1 83 ? -8.414 19.406 11.359 1 98.06 83 GLU B C 1
ATOM 1846 O O . GLU B 1 83 ? -7.75 20.234 11.984 1 98.06 83 GLU B O 1
ATOM 1851 N N . THR B 1 84 ? -9.586 19.594 10.945 1 98.06 84 THR B N 1
ATOM 1852 C CA . THR B 1 84 ? -10.242 20.859 11.289 1 98.06 84 THR B CA 1
ATOM 1853 C C . THR B 1 84 ? -11.367 20.625 12.297 1 98.06 84 THR B C 1
ATOM 1855 O O . THR B 1 84 ? -12.156 19.688 12.141 1 98.06 84 THR B O 1
ATOM 1858 N N . ARG B 1 85 ? -11.359 21.391 13.328 1 95.5 85 ARG B N 1
ATOM 1859 C CA . ARG B 1 85 ? -12.367 21.406 14.383 1 95.5 85 ARG B CA 1
ATOM 1860 C C . ARG B 1 85 ? -12.836 22.844 14.656 1 95.5 85 ARG B C 1
ATOM 1862 O O . ARG B 1 85 ? -12.195 23.578 15.406 1 95.5 85 ARG B O 1
ATOM 1869 N N . GLY B 1 86 ? -14.062 23.062 14.18 1 94.69 86 GLY B N 1
ATOM 1870 C CA . GLY B 1 86 ? -14.445 24.469 14.266 1 94.69 86 GLY B CA 1
ATOM 1871 C C . GLY B 1 86 ? -13.391 25.406 13.727 1 94.69 86 GLY B C 1
ATOM 1872 O O . GLY B 1 86 ? -13.023 25.328 12.547 1 94.69 86 GLY B O 1
ATOM 1873 N N . THR B 1 87 ? -12.805 26.234 14.555 1 94.5 87 THR B N 1
ATOM 1874 C CA . THR B 1 87 ? -11.805 27.188 14.125 1 94.5 87 THR B CA 1
ATOM 1875 C C . THR B 1 87 ? -10.391 26.688 14.414 1 94.5 87 THR B C 1
ATOM 1877 O O . THR B 1 87 ? -9.406 27.344 14.07 1 94.5 87 THR B O 1
ATOM 1880 N N . SER B 1 88 ? -10.281 25.547 15 1 95.94 88 SER B N 1
ATOM 1881 C CA . SER B 1 88 ? -8.984 25 15.383 1 95.94 88 SER B CA 1
ATOM 1882 C C . SER B 1 88 ? -8.547 23.906 14.422 1 95.94 88 SER B C 1
ATOM 1884 O O . SER B 1 88 ? -9.359 23.359 13.68 1 95.94 88 SER B O 1
ATOM 1886 N N . ARG B 1 89 ? -7.23 23.75 14.484 1 96.94 89 ARG B N 1
ATOM 1887 C CA . ARG B 1 89 ? -6.676 22.703 13.633 1 96.94 89 ARG B CA 1
ATOM 1888 C C . ARG B 1 89 ? -5.715 21.812 14.414 1 96.94 89 ARG B C 1
ATOM 1890 O O . ARG B 1 89 ? -5.035 22.281 15.328 1 96.94 89 ARG B O 1
ATOM 1897 N N . TYR B 1 90 ? -5.754 20.594 14.156 1 97.75 90 TYR B N 1
ATOM 1898 C CA . TYR B 1 90 ? -4.746 19.609 14.531 1 97.75 90 TYR B CA 1
ATOM 1899 C C . TYR B 1 90 ? -3.949 19.156 13.312 1 97.75 90 TYR B C 1
ATOM 1901 O O . TYR B 1 90 ? -4.527 18.75 12.305 1 97.75 90 TYR B O 1
ATOM 1909 N N . GLN B 1 91 ? -2.65 19.344 13.344 1 98 91 GLN B N 1
ATOM 1910 C CA . GLN B 1 91 ? -1.898 19.047 12.125 1 98 91 GLN B CA 1
ATOM 1911 C C . GLN B 1 91 ? -0.519 18.484 12.453 1 98 91 GLN B C 1
ATOM 1913 O O . GLN B 1 91 ? 0.038 18.766 13.516 1 98 91 GLN B O 1
ATOM 1918 N N . CYS B 1 92 ? 0.012 17.656 11.656 1 97.75 92 CYS B N 1
ATOM 1919 C CA . CYS B 1 92 ? 1.396 17.203 11.633 1 97.75 92 CYS B CA 1
ATOM 1920 C C . CYS B 1 92 ? 1.885 17.016 10.203 1 97.75 92 CYS B C 1
ATOM 1922 O O . CYS B 1 92 ? 1.079 16.938 9.273 1 97.75 92 CYS B O 1
ATOM 1924 N N . ARG B 1 93 ? 3.217 17.062 10.016 1 97.81 93 ARG B N 1
ATOM 1925 C CA . ARG B 1 93 ? 3.781 17.047 8.672 1 97.81 93 ARG B CA 1
ATOM 1926 C C . ARG B 1 93 ? 5.039 16.188 8.617 1 97.81 93 ARG B C 1
ATOM 1928 O O . ARG B 1 93 ? 5.863 16.234 9.531 1 97.81 93 ARG B O 1
ATOM 1935 N N . TRP B 1 94 ? 5.133 15.383 7.637 1 97.44 94 TRP B N 1
ATOM 1936 C CA . TRP B 1 94 ? 6.336 14.617 7.332 1 97.44 94 TRP B CA 1
ATOM 1937 C C . TRP B 1 94 ? 7.047 15.188 6.105 1 97.44 94 TRP B C 1
ATOM 1939 O O . TRP B 1 94 ? 6.469 15.25 5.02 1 97.44 94 TRP B O 1
ATOM 1949 N N . ASP B 1 95 ? 8.266 15.562 6.277 1 95.19 95 ASP B N 1
ATOM 1950 C CA . ASP B 1 95 ? 9.031 16.219 5.219 1 95.19 95 ASP B CA 1
ATOM 1951 C C . ASP B 1 95 ? 10.297 15.438 4.887 1 95.19 95 ASP B C 1
ATOM 1953 O O . ASP B 1 95 ? 10.898 14.82 5.766 1 95.19 95 ASP B O 1
ATOM 1957 N N . ARG B 1 96 ? 10.641 15.5 3.68 1 96.19 96 ARG B N 1
ATOM 1958 C CA . ARG B 1 96 ? 11.969 15.117 3.209 1 96.19 96 ARG B CA 1
ATOM 1959 C C . ARG B 1 96 ? 12.516 16.141 2.219 1 96.19 96 ARG B C 1
ATOM 1961 O O . ARG B 1 96 ? 11.961 16.312 1.128 1 96.19 96 ARG B O 1
ATOM 1968 N N . HIS B 1 97 ? 13.492 16.797 2.535 1 93.19 97 HIS B N 1
ATOM 1969 C CA . HIS B 1 97 ? 14.195 17.781 1.71 1 93.19 97 HIS B CA 1
ATOM 1970 C C . HIS B 1 97 ? 15.562 18.125 2.301 1 93.19 97 HIS B C 1
ATOM 1972 O O . HIS B 1 97 ? 15.805 17.891 3.488 1 93.19 97 HIS B O 1
ATOM 1978 N N . PRO B 1 98 ? 16.422 18.547 1.412 1 87.62 98 PRO B N 1
ATOM 1979 C CA . PRO B 1 98 ? 17.734 18.922 1.943 1 87.62 98 PRO B CA 1
ATOM 1980 C C . PRO B 1 98 ? 17.656 20.016 3.006 1 87.62 98 PRO B C 1
ATOM 1982 O O . PRO B 1 98 ? 16.938 21 2.836 1 87.62 98 PRO B O 1
ATOM 1985 N N . LYS B 1 99 ? 18.203 19.75 4.07 1 81.06 99 LYS B N 1
ATOM 1986 C CA . LYS B 1 99 ? 18.375 20.734 5.129 1 81.06 99 LYS B CA 1
ATOM 1987 C C . LYS B 1 99 ? 19.828 20.828 5.562 1 81.06 99 LYS B C 1
ATOM 1989 O O . LYS B 1 99 ? 20.547 19.828 5.559 1 81.06 99 LYS B O 1
ATOM 1994 N N . THR B 1 100 ? 20.219 21.984 5.805 1 72.69 100 THR B N 1
ATOM 1995 C CA . THR B 1 100 ? 21.594 22.203 6.219 1 72.69 100 THR B CA 1
ATOM 1996 C C . THR B 1 100 ? 21.797 21.766 7.668 1 72.69 100 THR B C 1
ATOM 1998 O O . THR B 1 100 ? 22.844 21.219 8.008 1 72.69 100 THR B O 1
ATOM 2001 N N . ASP B 1 101 ? 20.828 21.812 8.469 1 74.75 101 ASP B N 1
ATOM 2002 C CA . ASP B 1 101 ? 21.031 21.656 9.906 1 74.75 101 ASP B CA 1
ATOM 2003 C C . ASP B 1 101 ? 20.188 20.516 10.461 1 74.75 101 ASP B C 1
ATOM 2005 O O . ASP B 1 101 ? 20.062 20.359 11.68 1 74.75 101 ASP B O 1
ATOM 2009 N N . ALA B 1 102 ? 19.547 19.828 9.633 1 72.5 102 ALA B N 1
ATOM 2010 C CA . ALA B 1 102 ? 18.672 18.75 10.094 1 72.5 102 ALA B CA 1
ATOM 2011 C C . ALA B 1 102 ? 18.703 17.578 9.133 1 72.5 102 ALA B C 1
ATOM 2013 O O . ALA B 1 102 ? 19.094 17.719 7.969 1 72.5 102 ALA B O 1
ATOM 2014 N N . PRO B 1 103 ? 18.297 16.453 9.695 1 85.94 103 PRO B N 1
ATOM 2015 C CA . PRO B 1 103 ? 18.188 15.312 8.781 1 85.94 103 PRO B CA 1
ATOM 2016 C C . PRO B 1 103 ? 17.25 15.594 7.605 1 85.94 103 PRO B C 1
ATOM 2018 O O . PRO B 1 103 ? 16.25 16.297 7.754 1 85.94 103 PRO B O 1
ATOM 2021 N N . ARG B 1 104 ? 17.578 15.078 6.551 1 91.56 104 ARG B N 1
ATOM 2022 C CA . ARG B 1 104 ? 16.828 15.242 5.316 1 91.56 104 ARG B CA 1
ATOM 2023 C C . ARG B 1 104 ? 15.359 14.875 5.516 1 91.56 104 ARG B C 1
ATOM 2025 O O . ARG B 1 104 ? 14.469 15.555 5 1 91.56 104 ARG B O 1
ATOM 2032 N N . THR B 1 105 ? 15.195 13.867 6.25 1 94.75 105 THR B N 1
ATOM 2033 C CA . THR B 1 105 ? 13.844 13.406 6.555 1 94.75 105 THR B CA 1
ATOM 2034 C C . THR B 1 105 ? 13.461 13.773 7.984 1 94.75 105 THR B C 1
ATOM 2036 O O . THR B 1 105 ? 14.195 13.469 8.93 1 94.75 105 THR B O 1
ATOM 2039 N N . HIS B 1 106 ? 12.375 14.375 8.219 1 95.75 106 HIS B N 1
ATOM 2040 C CA . HIS B 1 106 ? 11.969 14.812 9.547 1 95.75 106 HIS B CA 1
ATOM 2041 C C . HIS B 1 106 ? 10.453 14.961 9.633 1 95.75 106 HIS B C 1
ATOM 2043 O O . HIS B 1 106 ? 9.758 14.883 8.617 1 95.75 106 HIS B O 1
ATOM 2049 N N . VAL B 1 107 ? 9.992 15.148 10.875 1 96.56 107 VAL B N 1
ATOM 2050 C CA . VAL B 1 107 ? 8.562 15.281 11.133 1 96.56 107 VAL B CA 1
ATOM 2051 C C . VAL B 1 107 ? 8.305 16.531 11.977 1 96.56 107 VAL B C 1
ATOM 2053 O O . VAL B 1 107 ? 9.07 16.828 12.898 1 96.56 107 VAL B O 1
ATOM 2056 N N . HIS B 1 108 ? 7.332 17.266 11.609 1 96.25 108 HIS B N 1
ATOM 2057 C CA . HIS B 1 108 ? 6.746 18.312 12.438 1 96.25 108 HIS B CA 1
ATOM 2058 C C . HIS B 1 108 ? 5.555 17.781 13.234 1 96.25 108 HIS B C 1
ATOM 2060 O O . HIS B 1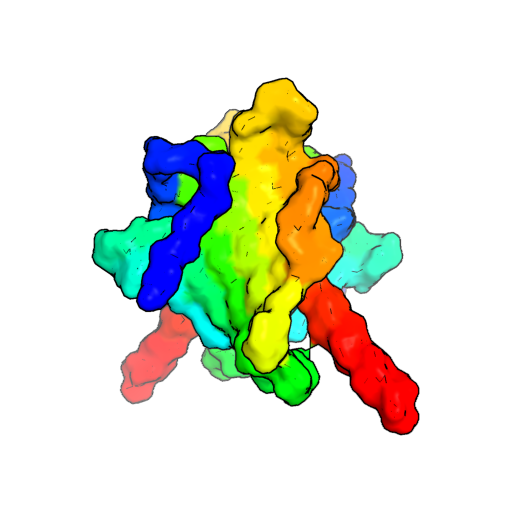 108 ? 4.492 17.531 12.664 1 96.25 108 HIS B O 1
ATOM 2066 N N . PRO B 1 109 ? 5.707 17.578 14.516 1 97.25 109 PRO B N 1
ATOM 2067 C CA . PRO B 1 109 ? 4.723 16.828 15.305 1 97.25 109 PRO B CA 1
ATOM 2068 C C . PRO B 1 109 ? 3.438 17.625 15.539 1 97.25 109 PRO B C 1
ATOM 2070 O O . PRO B 1 109 ? 3.41 18.844 15.336 1 97.25 109 PRO B O 1
ATOM 2073 N N . PRO B 1 110 ? 2.334 16.875 15.805 1 96.75 110 PRO B N 1
ATOM 2074 C CA . PRO B 1 110 ? 1.088 17.516 16.219 1 96.75 110 PRO B CA 1
ATOM 2075 C C . PRO B 1 110 ? 1.202 18.219 17.562 1 96.75 110 PRO B C 1
ATOM 2077 O O . PRO B 1 110 ? 2.098 17.891 18.359 1 96.75 110 PRO B O 1
ATOM 2080 N N . PRO B 1 111 ? 0.292 19.234 17.859 1 96.94 111 PRO B N 1
ATOM 2081 C CA . PRO B 1 111 ? -0.928 19.547 17.109 1 96.94 111 PRO B CA 1
ATOM 2082 C C . PRO B 1 111 ? -0.717 20.641 16.062 1 96.94 111 PRO B C 1
ATOM 2084 O O . PRO B 1 111 ? -1.607 20.906 15.25 1 96.94 111 PRO B O 1
ATOM 2087 N N . ASP B 1 112 ? 0.453 21.297 16.031 1 96.5 112 ASP B N 1
ATOM 2088 C CA . ASP B 1 112 ? 0.583 22.5 15.227 1 96.5 112 ASP B CA 1
ATOM 2089 C C . ASP B 1 112 ? 1.667 22.344 14.164 1 96.5 112 ASP B C 1
ATOM 2091 O O . ASP B 1 112 ? 2.043 23.312 13.508 1 96.5 112 ASP B O 1
ATOM 2095 N N . ALA B 1 113 ? 2.158 21.141 14 1 96.44 113 ALA B N 1
ATOM 2096 C CA . ALA B 1 113 ? 3.275 20.922 13.086 1 96.44 113 ALA B CA 1
ATOM 2097 C C . ALA B 1 113 ? 4.465 21.797 13.453 1 96.44 113 ALA B C 1
ATOM 2099 O O . ALA B 1 113 ? 5.016 22.5 12.602 1 96.44 113 ALA B O 1
ATOM 2100 N N . GLY B 1 114 ? 4.793 21.734 14.703 1 94.19 114 GLY B N 1
ATOM 2101 C CA . GLY B 1 114 ? 5.805 22.625 15.25 1 94.19 114 GLY B CA 1
ATOM 2102 C C . GLY B 1 114 ? 7.215 22.25 14.836 1 94.19 114 GLY B C 1
ATOM 2103 O O . GLY B 1 114 ? 7.449 21.875 13.68 1 94.19 114 GLY B O 1
ATOM 2104 N N . ASP B 1 115 ? 8.125 22.281 15.695 1 92.94 115 ASP B N 1
ATOM 2105 C CA . ASP B 1 115 ? 9.539 22.094 15.398 1 92.94 115 ASP B CA 1
ATOM 2106 C C . ASP B 1 115 ? 9.812 20.672 14.891 1 92.94 115 ASP B C 1
ATOM 2108 O O . ASP B 1 115 ? 9.25 19.703 15.406 1 92.94 115 ASP B O 1
ATOM 2112 N N . ALA B 1 116 ? 10.75 20.625 14.008 1 93.06 116 ALA B N 1
ATOM 2113 C CA . ALA B 1 116 ? 11.07 19.375 13.312 1 93.06 116 ALA B CA 1
ATOM 2114 C C . ALA B 1 116 ? 11.766 18.391 14.25 1 93.06 116 ALA B C 1
ATOM 2116 O O . ALA B 1 116 ? 12.617 18.781 15.055 1 93.06 116 ALA B O 1
ATOM 2117 N N . GLU B 1 117 ? 11.375 17.141 14.148 1 94.38 117 GLU B N 1
ATOM 2118 C CA . GLU B 1 117 ? 12.031 16.016 14.805 1 94.38 117 GLU B CA 1
ATOM 2119 C C . GLU B 1 117 ? 12.477 14.969 13.781 1 94.38 117 GLU B C 1
ATOM 2121 O O . GLU B 1 117 ? 11.859 14.82 12.727 1 94.38 117 GLU B O 1
ATOM 2126 N N . PRO B 1 118 ? 13.516 14.297 14.086 1 93.31 118 PRO B N 1
ATOM 2127 C CA . PRO B 1 118 ? 13.969 13.266 13.148 1 93.31 118 PRO B CA 1
ATOM 2128 C C . PRO B 1 118 ? 12.891 12.219 12.859 1 93.31 118 PRO B C 1
ATOM 2130 O O . PRO B 1 118 ? 12.109 11.867 13.75 1 93.31 118 PRO B O 1
ATOM 2133 N N . SER B 1 119 ? 12.875 11.766 11.664 1 93.56 119 SER B N 1
ATOM 2134 C CA . SER B 1 119 ? 11.938 10.742 11.227 1 93.56 119 SER B CA 1
ATOM 2135 C C . SER B 1 119 ? 12.664 9.531 10.656 1 93.56 119 SER B C 1
ATOM 2137 O O . SER B 1 119 ? 13.633 9.68 9.906 1 93.56 119 SER B O 1
ATOM 2139 N N . PRO B 1 120 ? 12.195 8.383 10.969 1 91.12 120 PRO B N 1
ATOM 2140 C CA . PRO B 1 120 ? 12.82 7.18 10.414 1 91.12 120 PRO B CA 1
ATOM 2141 C C . PRO B 1 120 ? 12.352 6.879 8.992 1 91.12 120 PRO B C 1
ATOM 2143 O O . PRO B 1 120 ? 12.828 5.926 8.367 1 91.12 120 PRO B O 1
ATOM 2146 N N . LEU B 1 121 ? 11.469 7.695 8.461 1 93.75 121 LEU B N 1
ATOM 2147 C CA . LEU B 1 121 ? 10.898 7.426 7.141 1 93.75 121 LEU B CA 1
ATOM 2148 C C . LEU B 1 121 ? 11.953 7.547 6.055 1 93.75 121 LEU B C 1
ATOM 2150 O O . LEU B 1 121 ? 12.836 8.406 6.133 1 93.75 121 LEU B O 1
ATOM 2154 N N . GLY B 1 122 ? 11.906 6.652 5.109 1 92.5 122 GLY B N 1
ATOM 2155 C CA . GLY B 1 122 ? 12.766 6.727 3.939 1 92.5 122 GLY B CA 1
ATOM 2156 C C . GLY B 1 122 ? 12.133 7.461 2.773 1 92.5 122 GLY B C 1
ATOM 2157 O O . GLY B 1 122 ? 11.312 8.367 2.973 1 92.5 122 GLY B O 1
ATOM 2158 N N . SER B 1 123 ? 12.594 7.066 1.511 1 94.31 123 SER B N 1
ATOM 2159 C CA . SER B 1 123 ? 12.172 7.809 0.326 1 94.31 123 SER B CA 1
ATOM 2160 C C . SER B 1 123 ? 11.172 7.008 -0.5 1 94.31 123 SER B C 1
ATOM 2162 O O . SER B 1 123 ? 10.688 7.477 -1.534 1 94.31 123 SER B O 1
ATOM 2164 N N . HIS B 1 124 ? 10.867 5.832 -0.064 1 95.69 124 HIS B N 1
ATOM 2165 C CA . HIS B 1 124 ? 9.938 5.066 -0.881 1 95.69 124 HIS B CA 1
ATOM 2166 C C . HIS B 1 124 ? 8.5 5.516 -0.642 1 95.69 124 HIS B C 1
ATOM 2168 O O . HIS B 1 124 ? 8 5.438 0.482 1 95.69 124 HIS B O 1
ATOM 2174 N N . HIS B 1 125 ? 7.801 5.824 -1.629 1 97.88 125 HIS B N 1
ATOM 2175 C CA . HIS B 1 125 ? 6.539 6.555 -1.566 1 97.88 125 HIS B CA 1
ATOM 2176 C C . HIS B 1 125 ? 5.457 5.73 -0.878 1 97.88 125 HIS B C 1
ATOM 2178 O O . HIS B 1 125 ? 4.68 6.258 -0.08 1 97.88 125 HIS B O 1
ATOM 2184 N N . LEU B 1 126 ? 5.426 4.465 -1.055 1 97.31 126 LEU B N 1
ATOM 2185 C CA . LEU B 1 126 ? 4.375 3.658 -0.442 1 97.31 126 LEU B CA 1
ATOM 2186 C C . LEU B 1 126 ? 4.652 3.447 1.044 1 97.31 126 LEU B C 1
ATOM 2188 O O . LEU B 1 126 ? 3.717 3.373 1.847 1 97.31 126 LEU B O 1
ATOM 2192 N N . ASP B 1 127 ? 5.922 3.328 1.39 1 96.38 127 ASP B N 1
ATOM 2193 C CA . ASP B 1 127 ? 6.258 3.287 2.809 1 96.38 127 ASP B CA 1
ATOM 2194 C C . ASP B 1 127 ? 5.781 4.547 3.525 1 96.38 127 ASP B C 1
ATOM 2196 O O . ASP B 1 127 ? 5.211 4.473 4.617 1 96.38 127 ASP B O 1
ATOM 2200 N N . VAL B 1 128 ? 6.059 5.633 2.906 1 97.88 128 VAL B N 1
ATOM 2201 C CA . VAL B 1 128 ? 5.68 6.91 3.496 1 97.88 128 VAL B CA 1
ATOM 2202 C C . VAL B 1 128 ? 4.16 6.996 3.615 1 97.88 128 VAL B C 1
ATOM 2204 O O . VAL B 1 128 ? 3.629 7.289 4.691 1 97.88 128 VAL B O 1
ATOM 2207 N N . LEU B 1 129 ? 3.445 6.676 2.543 1 98.25 129 LEU B N 1
ATOM 2208 C CA . LEU B 1 129 ? 1.989 6.75 2.523 1 98.25 129 LEU B CA 1
ATOM 2209 C C . LEU B 1 129 ? 1.386 5.914 3.646 1 98.25 129 LEU B C 1
ATOM 2211 O O . LEU B 1 129 ? 0.594 6.418 4.445 1 98.25 129 LEU B O 1
ATOM 2215 N N . PHE B 1 130 ? 1.793 4.742 3.756 1 96.69 130 PHE B N 1
ATOM 2216 C CA . PHE B 1 130 ? 1.111 3.834 4.672 1 96.69 130 PHE B CA 1
ATOM 2217 C C . PHE B 1 130 ? 1.536 4.098 6.109 1 96.69 130 PHE B C 1
ATOM 2219 O O . PHE B 1 130 ? 0.745 3.922 7.039 1 96.69 130 PHE B O 1
ATOM 2226 N N . THR B 1 131 ? 2.797 4.543 6.297 1 96.25 131 THR B N 1
ATOM 2227 C CA . THR B 1 131 ? 3.184 4.973 7.633 1 96.25 131 THR B CA 1
ATOM 2228 C C . THR B 1 131 ? 2.303 6.125 8.109 1 96.25 131 THR B C 1
ATOM 2230 O O . THR B 1 131 ? 1.833 6.125 9.25 1 96.25 131 THR B O 1
ATOM 2233 N N . VAL B 1 132 ? 2.061 7.043 7.258 1 97.88 132 VAL B N 1
ATOM 2234 C CA . VAL B 1 132 ? 1.225 8.188 7.594 1 97.88 132 VAL B CA 1
ATOM 2235 C C . VAL B 1 132 ? -0.205 7.723 7.863 1 97.88 132 VAL B C 1
ATOM 2237 O O . VAL B 1 132 ? -0.821 8.133 8.852 1 97.88 132 VAL B O 1
ATOM 2240 N N . LEU B 1 133 ? -0.752 6.848 7.051 1 97.38 133 LEU B N 1
ATOM 2241 C CA . LEU B 1 133 ? -2.113 6.359 7.238 1 97.38 133 LEU B CA 1
ATOM 2242 C C . LEU B 1 133 ? -2.232 5.562 8.531 1 97.38 133 LEU B C 1
ATOM 2244 O O . LEU B 1 133 ? -3.26 5.625 9.211 1 97.38 133 LEU B O 1
ATOM 2248 N N . ASP B 1 134 ? -1.21 4.859 8.875 1 95.62 134 ASP B N 1
ATOM 2249 C CA . ASP B 1 134 ? -1.194 4.164 10.156 1 95.62 134 ASP B CA 1
ATOM 2250 C C . ASP B 1 134 ? -1.243 5.152 11.32 1 95.62 134 ASP B C 1
ATOM 2252 O O . ASP B 1 134 ? -1.956 4.93 12.297 1 95.62 134 ASP B O 1
ATOM 2256 N N . HIS B 1 135 ? -0.42 6.148 11.18 1 96.81 135 HIS B N 1
ATOM 2257 C CA . HIS B 1 135 ? -0.429 7.195 12.195 1 96.81 135 HIS B CA 1
ATOM 2258 C C . HIS B 1 135 ? -1.822 7.793 12.359 1 96.81 135 HIS B C 1
ATOM 2260 O O . HIS B 1 135 ? -2.299 7.965 13.484 1 96.81 135 HIS B O 1
ATOM 2266 N N . VAL B 1 136 ? -2.48 8.086 11.289 1 98.06 136 VAL B N 1
ATOM 2267 C CA . VAL B 1 136 ? -3.809 8.688 11.297 1 98.06 136 VAL B CA 1
ATOM 2268 C C . VAL B 1 136 ? -4.812 7.719 11.914 1 98.06 136 VAL B C 1
ATOM 2270 O O . VAL B 1 136 ? -5.68 8.117 12.695 1 98.06 136 VAL B O 1
ATOM 2273 N N . SER B 1 137 ? -4.742 6.469 11.547 1 96.69 137 SER B N 1
ATOM 2274 C CA . SER B 1 137 ? -5.605 5.461 12.148 1 96.69 137 SER B CA 1
ATOM 2275 C C . SER B 1 137 ? -5.477 5.457 13.672 1 96.69 137 SER B C 1
ATOM 2277 O O . SER B 1 137 ? -6.48 5.375 14.383 1 96.69 137 SER B O 1
ATOM 2279 N N . GLY B 1 138 ? -4.246 5.492 14.078 1 97.19 138 GLY B N 1
ATOM 2280 C CA . GLY B 1 138 ? -4.023 5.598 15.516 1 97.19 138 GLY B CA 1
ATOM 2281 C C . GLY B 1 138 ? -4.641 6.844 16.125 1 97.19 138 GLY B C 1
ATOM 2282 O O . GLY B 1 138 ? -5.211 6.789 17.219 1 97.19 138 GLY B O 1
ATOM 2283 N N . ARG B 1 139 ? -4.488 7.918 15.438 1 97.81 139 ARG B N 1
ATOM 2284 C CA . ARG B 1 139 ? -5.074 9.18 15.867 1 97.81 139 ARG B CA 1
ATOM 2285 C C . ARG B 1 139 ? -6.59 9.062 16 1 97.81 139 ARG B C 1
ATOM 2287 O O . ARG B 1 139 ? -7.164 9.508 17 1 97.81 139 ARG B O 1
ATOM 2294 N N . VAL B 1 140 ? -7.25 8.492 15.07 1 97.81 140 VAL B N 1
ATOM 2295 C CA . VAL B 1 140 ? -8.703 8.328 15.086 1 97.81 140 VAL B CA 1
ATOM 2296 C C . VAL B 1 140 ? -9.117 7.477 16.281 1 97.81 140 VAL B C 1
ATOM 2298 O O . VAL B 1 140 ? -10.086 7.801 16.969 1 97.81 140 VAL B O 1
ATOM 2301 N N . GLU B 1 141 ? -8.422 6.445 16.5 1 96.88 141 GLU B N 1
ATOM 2302 C CA . GLU B 1 141 ? -8.703 5.605 17.656 1 96.88 141 GLU B CA 1
ATOM 2303 C C . GLU B 1 141 ? -8.594 6.398 18.969 1 96.88 141 GLU B C 1
ATOM 2305 O O . GLU B 1 141 ? -9.445 6.281 19.844 1 96.88 141 GLU B O 1
ATOM 2310 N N . THR B 1 142 ? -7.535 7.125 19.062 1 96.62 142 THR B N 1
ATOM 2311 C CA . THR B 1 142 ? -7.301 7.941 20.234 1 96.62 142 THR B CA 1
ATOM 2312 C C . THR B 1 142 ? -8.445 8.93 20.453 1 96.62 142 THR B C 1
ATOM 2314 O O . THR B 1 142 ? -8.883 9.148 21.578 1 96.62 142 THR B O 1
ATOM 2317 N N . LEU B 1 143 ? -8.93 9.516 19.375 1 96.69 143 LEU B N 1
ATOM 2318 C CA . LEU B 1 143 ? -10.031 10.469 19.453 1 96.69 143 LEU B CA 1
ATOM 2319 C C . LEU B 1 143 ? -11.289 9.805 19.984 1 96.69 143 LEU B C 1
ATOM 2321 O O . LEU B 1 143 ? -12.016 10.391 20.797 1 96.69 143 LEU B O 1
ATOM 2325 N N . HIS B 1 144 ? -11.57 8.633 19.578 1 96.31 144 HIS B N 1
ATOM 2326 C CA . HIS B 1 144 ? -12.758 7.922 20.047 1 96.31 144 HIS B CA 1
ATOM 2327 C C . HIS B 1 144 ? -12.625 7.543 21.516 1 96.31 144 HIS B C 1
ATOM 2329 O O . HIS B 1 144 ? -13.617 7.535 22.25 1 96.31 144 HIS B O 1
ATOM 2335 N N . ASP B 1 145 ? -11.484 7.191 21.891 1 93.88 145 ASP B N 1
ATOM 2336 C CA . ASP B 1 145 ? -11.25 6.844 23.297 1 93.88 145 ASP B CA 1
ATOM 2337 C C . ASP B 1 145 ? -11.469 8.055 24.203 1 93.88 145 ASP B C 1
ATOM 2339 O O . ASP B 1 145 ? -11.938 7.906 25.328 1 93.88 145 ASP B O 1
ATOM 2343 N N . GLU B 1 146 ? -11.062 9.125 23.75 1 89.25 146 GLU B N 1
ATOM 2344 C CA . GLU B 1 146 ? -11.219 10.352 24.516 1 89.25 146 GLU B CA 1
ATOM 2345 C C . GLU B 1 146 ? -12.695 10.711 24.688 1 89.25 146 GLU B C 1
ATOM 2347 O O . GLU B 1 146 ? -13.094 11.258 25.719 1 89.25 146 GLU B O 1
ATOM 2352 N N . VAL B 1 147 ? -13.539 10.438 23.719 1 85.88 147 VAL B N 1
ATOM 2353 C CA . VAL B 1 147 ? -14.969 10.727 23.797 1 85.88 147 VAL B CA 1
ATOM 2354 C C . VAL B 1 147 ? -15.664 9.703 24.672 1 85.88 147 VAL B C 1
ATOM 2356 O O . VAL B 1 147 ? -16.562 10.039 25.453 1 85.88 147 VAL B O 1
ATOM 2359 N N . GLY B 1 148 ? -15.297 8.398 24.469 1 76.94 148 GLY B N 1
ATOM 2360 C CA . GLY B 1 148 ? -15.891 7.367 25.312 1 76.94 148 GLY B CA 1
ATOM 2361 C C . GLY B 1 148 ? -15.555 7.52 26.781 1 76.94 148 GLY B C 1
ATOM 2362 O O . GLY B 1 148 ? -16.312 7.094 27.641 1 76.94 148 GLY B O 1
ATOM 2363 N N . SER B 1 149 ? -14.461 7.977 27.062 1 75 149 SER B N 1
ATOM 2364 C CA . SER B 1 149 ? -14.055 8.164 28.453 1 75 149 SER B CA 1
ATOM 2365 C C . SER B 1 149 ? -14.742 9.383 29.078 1 75 149 SER B C 1
ATOM 2367 O O . SER B 1 149 ? -14.852 9.484 30.297 1 75 149 SER B O 1
ATOM 2369 N N . SER B 1 150 ? -15.102 10.328 28.328 1 62.16 150 SER B N 1
ATOM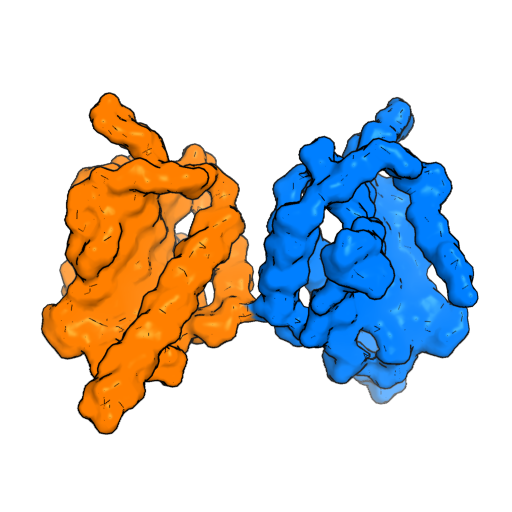 2370 C CA . SER B 1 150 ? -15.734 11.523 28.875 1 62.16 150 SER B CA 1
ATOM 2371 C C . SER B 1 150 ? -17.234 11.312 29.078 1 62.16 150 SER B C 1
ATOM 2373 O O . SER B 1 150 ? -17.906 12.156 29.672 1 62.16 150 SER B O 1
ATOM 2375 N N . GLY B 1 151 ? -17.859 10.188 28.719 1 47.72 151 GLY B N 1
ATOM 2376 C CA . GLY B 1 151 ? -19.234 9.898 29.078 1 47.72 151 GLY B CA 1
ATOM 2377 C C . GLY B 1 151 ? -19.359 9 30.297 1 47.72 151 GLY B C 1
ATOM 2378 O O . GLY B 1 151 ? -18.422 8.305 30.672 1 47.72 151 GLY B O 1
#

Radius of gyration: 21.83 Å; Cα contacts (8 Å, |Δi|>4): 531; chains: 2; bounding box: 48×64×52 Å

Secondary structure (DSSP, 8-state):
-------TTS-TTPPB-HHHHHHHHHHHTTSTTEEEEEEES-SSS-SEEEEEE-GGGS-TT--EEEEEEEEBTTS-EEEEEEEEETTEEEEEEEEE---SSS-SEEEE-TTBT-S-EE----S-HHHHHHHHHHHHHHHHHHHHHHHHHH-/-------TTS-TTPPB-HHHHHHHHHHHTTSTTEEEEEEES-SSS-SEEEEEE-GGGS-TT--EEEEEEEEBTTS-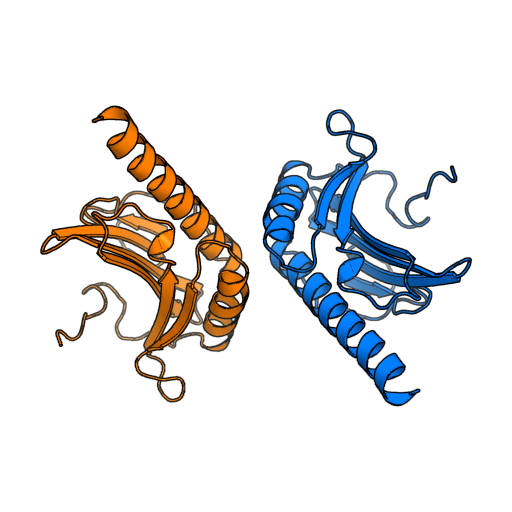EEEEEEEEETTEEEEEEEEE---SSS-SEEEE-TTBT-S-EE----S-HHHHHHHHHHHHHHHHHHHHHHHHHH-

Organism: NCBI:txid261290